Protein AF-A0A1V4KHJ2-F1 (afdb_monomer_lite)

Foldseek 3Di:
DVVQCPDPPSVPDQLVCCVVPPDPPCVPSNVVSVVVVVPDPCDDPNVVVVDDQDDDPPSDDDLVVVLVVLVVVVVVLVVLLVVLVVLLVVLVVQLVCLQPVQLVVLLVVLVVLCVVLVVVVVVVDPVCVVVSVVSNVSSVVSNVVSVVSNCVCVVPSVVSNVVSVVSNVVSVCSVVVSVVVVVVSVVVVVD

Organism: NCBI:txid372326

InterPro domains:
  IPR019497 Sorting nexin protein, WASP-binding domain [PF10456] (26-183)
  IPR027267 AH/BAR domain superfamily [G3DSA:1.20.1270.60] (76-188)
  IPR036871 PX domain superfamily [G3DSA:3.30.1520.10] (1-39)

Sequence (191 aa):
MDHMCSHPVLSQCDAFQHFLTCPSTDEKTWKQGKRKAEKDEMVGANFFLTISVPTGPGTSLDLQEVESQVDGFKAFTKKMDESALQLNHTANEFARKQVTGFKKEYQKVGHSFKCLSQAFELDQQTFSTGLNQAIAFTAEAYDAIGDLFADQPRQDLNAVMDLLALYQGHLANFPDIIHVQKGNTLTCFLK

pLDDT: mean 92.74, std 9.3, range [40.81, 98.75]

Structure (mmCIF, N/CA/C/O backbone):
data_AF-A0A1V4KHJ2-F1
#
_entry.id   AF-A0A1V4KHJ2-F1
#
loop_
_atom_site.group_PDB
_atom_site.id
_atom_site.type_symbol
_atom_site.label_atom_id
_atom_site.label_alt_id
_atom_site.label_comp_id
_atom_site.label_asym_id
_atom_site.label_entity_id
_atom_site.label_seq_id
_atom_site.pdbx_PDB_ins_code
_atom_site.Cartn_x
_atom_site.Cartn_y
_atom_site.Cartn_z
_atom_site.occupancy
_atom_site.B_iso_or_equiv
_atom_site.auth_seq_id
_atom_site.auth_comp_id
_atom_site.auth_asym_id
_atom_site.auth_atom_id
_atom_site.pdbx_PDB_model_num
ATOM 1 N N . MET A 1 1 ? 0.187 -8.318 -10.410 1.00 89.06 1 MET A N 1
ATOM 2 C CA . MET A 1 1 ? -0.093 -8.769 -11.792 1.00 89.06 1 MET A CA 1
ATOM 3 C C . MET A 1 1 ? -0.535 -7.611 -12.665 1.00 89.06 1 MET A C 1
ATOM 5 O O . MET A 1 1 ? 0.031 -7.457 -13.736 1.00 89.06 1 MET A O 1
ATOM 9 N N . ASP A 1 2 ? -1.437 -6.758 -12.178 1.00 92.38 2 ASP A N 1
ATOM 10 C CA . ASP A 1 2 ? -1.967 -5.599 -12.912 1.00 92.38 2 ASP A CA 1
ATOM 11 C C . ASP A 1 2 ? -0.885 -4.750 -13.585 1.00 92.38 2 ASP A C 1
ATOM 13 O O . ASP A 1 2 ? -0.954 -4.559 -14.792 1.00 92.38 2 ASP A O 1
ATOM 17 N N . HIS A 1 3 ? 0.175 -4.371 -12.858 1.00 93.38 3 HIS A N 1
ATOM 18 C CA . HIS A 1 3 ? 1.302 -3.613 -13.421 1.00 93.38 3 HIS A CA 1
ATOM 19 C C . HIS A 1 3 ? 1.951 -4.292 -14.645 1.00 93.38 3 HIS A C 1
ATOM 21 O O . HIS A 1 3 ? 2.285 -3.627 -15.621 1.00 93.38 3 HIS A O 1
ATOM 27 N N . MET A 1 4 ? 2.132 -5.617 -14.615 1.00 94.00 4 MET A N 1
ATOM 28 C CA . MET A 1 4 ? 2.721 -6.363 -15.737 1.00 94.00 4 MET A CA 1
ATOM 29 C C . MET A 1 4 ? 1.778 -6.376 -16.942 1.00 94.00 4 MET A C 1
ATOM 31 O O . MET A 1 4 ? 2.213 -6.144 -18.066 1.00 94.00 4 MET A O 1
ATOM 35 N N . CYS A 1 5 ? 0.485 -6.607 -16.701 1.00 95.00 5 CYS A N 1
ATOM 36 C CA . CYS A 1 5 ? -0.535 -6.669 -17.747 1.00 95.00 5 CYS A CA 1
ATOM 37 C C . CYS A 1 5 ? -0.837 -5.297 -18.369 1.00 95.00 5 CYS A C 1
ATOM 39 O O . CYS A 1 5 ? -1.161 -5.230 -19.549 1.00 95.00 5 CYS A O 1
ATOM 41 N N . SER A 1 6 ? -0.726 -4.207 -17.604 1.00 95.88 6 SER A N 1
ATOM 42 C CA . SER A 1 6 ? -0.960 -2.844 -18.094 1.00 95.88 6 SER A CA 1
ATOM 43 C C . SER A 1 6 ? 0.249 -2.232 -18.803 1.00 95.88 6 SER A C 1
ATOM 45 O O . SER A 1 6 ? 0.118 -1.203 -19.462 1.00 95.88 6 SER A O 1
ATOM 47 N N . HIS A 1 7 ? 1.441 -2.814 -18.652 1.00 95.94 7 HIS A N 1
ATOM 48 C CA . HIS A 1 7 ? 2.656 -2.260 -19.235 1.00 95.94 7 HIS A CA 1
ATOM 49 C C . HIS A 1 7 ? 2.753 -2.613 -20.732 1.00 95.94 7 HIS A C 1
ATOM 51 O O . HIS A 1 7 ? 2.765 -3.798 -21.071 1.00 95.94 7 HIS A O 1
ATOM 57 N N . PRO A 1 8 ? 2.921 -1.638 -21.647 1.00 95.44 8 PRO A N 1
ATOM 58 C CA . PRO A 1 8 ? 2.840 -1.876 -23.094 1.00 95.44 8 PRO A CA 1
ATOM 59 C C . PRO A 1 8 ? 3.930 -2.811 -23.634 1.00 95.44 8 PRO A C 1
ATOM 61 O O . PRO A 1 8 ? 3.686 -3.542 -24.583 1.00 95.44 8 PRO A O 1
ATOM 64 N N . VAL A 1 9 ? 5.119 -2.817 -23.019 1.00 94.69 9 VAL A N 1
ATOM 65 C CA . VAL A 1 9 ? 6.215 -3.739 -23.379 1.00 94.69 9 VAL A CA 1
ATOM 66 C C . VAL A 1 9 ? 6.131 -5.076 -22.626 1.00 94.69 9 VAL A C 1
ATOM 68 O O . VAL A 1 9 ? 6.047 -6.122 -23.258 1.00 94.69 9 VAL A O 1
ATOM 71 N N . LEU A 1 10 ? 6.117 -5.072 -21.284 1.00 94.81 10 LEU A N 1
ATOM 72 C CA . LEU A 1 10 ? 6.137 -6.307 -20.482 1.00 94.81 10 LEU A CA 1
ATOM 73 C C . LEU A 1 10 ? 4.934 -7.224 -20.742 1.00 94.81 10 LEU A C 1
ATOM 75 O O . LEU A 1 10 ? 5.106 -8.441 -20.775 1.00 94.81 10 LEU A O 1
ATOM 79 N N . SER A 1 11 ? 3.741 -6.664 -20.972 1.00 95.88 11 SER A N 1
ATOM 80 C CA . SER A 1 11 ? 2.549 -7.460 -21.289 1.00 95.88 11 SER A CA 1
ATOM 81 C C . SER A 1 11 ? 2.688 -8.238 -22.598 1.00 95.88 11 SER A C 1
ATOM 83 O O . SER A 1 11 ? 2.072 -9.286 -22.738 1.00 95.88 11 SER A O 1
ATOM 85 N N . GLN A 1 12 ? 3.520 -7.774 -23.530 1.00 93.56 12 GLN A N 1
ATOM 86 C CA . GLN A 1 12 ? 3.741 -8.404 -24.834 1.00 93.56 12 GLN A CA 1
ATOM 87 C C . GLN A 1 12 ? 4.908 -9.401 -24.824 1.00 93.56 12 GLN A C 1
ATOM 89 O O . GLN A 1 12 ? 5.234 -9.980 -25.854 1.00 93.56 12 GLN A O 1
ATOM 94 N N . CYS A 1 13 ? 5.560 -9.611 -23.677 1.00 93.44 13 CYS A N 1
ATOM 95 C CA . CYS A 1 13 ? 6.679 -10.539 -23.575 1.00 93.44 13 CYS A CA 1
ATOM 96 C C . CYS A 1 13 ? 6.215 -11.991 -23.782 1.00 93.44 13 CYS A C 1
ATOM 98 O O . CYS A 1 13 ? 5.372 -12.485 -23.033 1.00 93.44 13 CYS A O 1
ATOM 100 N N . ASP A 1 14 ? 6.831 -12.706 -24.730 1.00 93.81 14 ASP A N 1
ATOM 101 C CA . ASP A 1 14 ? 6.577 -14.130 -25.010 1.00 93.81 14 ASP A CA 1
ATOM 102 C C . ASP A 1 14 ? 6.638 -15.003 -23.748 1.00 93.81 14 ASP A C 1
ATOM 104 O O . ASP A 1 14 ? 5.797 -15.878 -23.545 1.00 93.81 14 ASP A O 1
ATOM 108 N N . ALA A 1 15 ? 7.625 -14.764 -22.876 1.00 94.94 15 ALA A N 1
ATOM 109 C CA . ALA A 1 15 ? 7.777 -15.517 -21.634 1.00 94.94 15 ALA A CA 1
ATOM 110 C C . ALA A 1 15 ? 6.601 -15.275 -20.675 1.00 94.94 15 ALA A C 1
ATOM 112 O O . ALA A 1 15 ? 6.127 -16.207 -20.025 1.00 94.94 15 ALA A O 1
ATOM 113 N N . PHE A 1 16 ? 6.103 -14.037 -20.618 1.00 95.75 16 PHE A N 1
ATOM 114 C CA . PHE A 1 16 ? 4.948 -13.671 -19.803 1.00 95.75 16 PHE A CA 1
ATOM 115 C C . PHE A 1 16 ? 3.646 -14.241 -20.379 1.00 95.75 16 PHE A C 1
ATOM 117 O O . PHE A 1 16 ? 2.842 -14.808 -19.644 1.00 95.75 16 PHE A O 1
ATOM 124 N N . GLN A 1 17 ? 3.469 -14.188 -21.699 1.00 95.19 17 GLN A N 1
ATOM 125 C CA . GLN A 1 17 ? 2.329 -14.806 -22.376 1.00 95.19 17 GLN A CA 1
ATOM 126 C C . GLN A 1 17 ? 2.312 -16.326 -22.181 1.00 95.19 17 GLN A C 1
ATOM 128 O O . GLN A 1 17 ? 1.278 -16.889 -21.822 1.00 95.19 17 GLN A O 1
ATOM 133 N N . HIS A 1 18 ? 3.460 -16.996 -22.325 1.00 95.75 18 HIS A N 1
ATOM 134 C CA . HIS A 1 18 ? 3.594 -18.429 -22.041 1.00 95.75 18 HIS A CA 1
ATOM 135 C C . HIS A 1 18 ? 3.282 -18.750 -20.576 1.00 95.75 18 HIS A C 1
ATOM 137 O O . HIS A 1 18 ? 2.578 -19.719 -20.301 1.00 95.75 18 HIS A O 1
ATOM 143 N N . PHE A 1 19 ? 3.740 -17.917 -19.635 1.00 95.75 19 PHE A N 1
ATOM 144 C CA . PHE A 1 19 ? 3.413 -18.055 -18.212 1.00 95.75 19 PHE A CA 1
ATOM 145 C C . PHE A 1 19 ? 1.905 -18.033 -17.935 1.00 95.75 19 PHE A C 1
ATOM 147 O O . PHE A 1 19 ? 1.434 -18.809 -17.108 1.00 95.75 19 PHE A O 1
ATOM 154 N N . LEU A 1 20 ? 1.146 -17.185 -18.633 1.00 94.31 20 LEU A N 1
ATOM 155 C CA . LEU A 1 20 ? -0.296 -17.043 -18.416 1.00 94.31 20 LEU A CA 1
ATOM 156 C C . LEU A 1 20 ? -1.150 -18.056 -19.174 1.00 94.31 20 LEU A C 1
ATOM 158 O O . LEU A 1 20 ? -2.225 -18.419 -18.703 1.00 94.31 20 LEU A O 1
ATOM 162 N N . THR A 1 21 ? -0.706 -18.473 -20.358 1.00 94.38 21 THR A N 1
ATOM 163 C CA . THR A 1 21 ? -1.544 -19.232 -21.299 1.00 94.38 21 THR A CA 1
ATOM 164 C C . THR A 1 21 ? -1.203 -20.717 -21.370 1.00 94.38 21 THR A C 1
ATOM 166 O O . THR A 1 21 ? -2.023 -21.499 -21.852 1.00 94.38 21 THR A O 1
ATOM 169 N N . CYS A 1 22 ? -0.031 -21.140 -20.879 1.00 93.94 22 CYS A N 1
ATOM 170 C CA . CYS A 1 22 ? 0.339 -22.551 -20.860 1.00 93.94 22 CYS A CA 1
ATOM 171 C C . CYS A 1 22 ? -0.586 -23.338 -19.908 1.00 93.94 22 CYS A C 1
ATOM 173 O O . CYS A 1 22 ? -0.654 -23.010 -18.720 1.00 93.94 22 CYS A O 1
ATOM 175 N N . PRO A 1 23 ? -1.268 -24.403 -20.374 1.00 91.50 23 PRO A N 1
ATOM 176 C CA . PRO A 1 23 ? -2.112 -25.224 -19.513 1.00 91.50 23 PRO A CA 1
ATOM 177 C C . PRO A 1 23 ? -1.310 -25.848 -18.367 1.00 91.50 23 PRO A C 1
ATOM 179 O O . PRO A 1 23 ? -0.244 -26.425 -18.588 1.00 91.50 23 PRO A O 1
ATOM 182 N N . SER A 1 24 ? -1.851 -25.807 -17.147 1.00 87.81 24 SER A N 1
ATOM 183 C CA . SER A 1 24 ? -1.206 -26.384 -15.955 1.00 87.81 24 SER A CA 1
ATOM 184 C C . SER A 1 24 ? -1.043 -27.907 -16.018 1.00 87.81 24 SER A C 1
ATOM 186 O O . SER A 1 24 ? -0.241 -28.477 -15.282 1.00 87.81 24 SER A O 1
ATOM 188 N N . THR A 1 25 ? -1.789 -28.569 -16.902 1.00 92.62 25 THR A N 1
ATOM 189 C CA . THR A 1 25 ? -1.749 -30.018 -17.124 1.00 92.62 25 THR A CA 1
ATOM 190 C C . THR A 1 25 ? -0.687 -30.454 -18.136 1.00 92.62 25 THR A C 1
ATOM 192 O O . THR A 1 25 ? -0.410 -31.648 -18.231 1.00 92.62 25 THR A O 1
ATOM 195 N N . ASP A 1 26 ? -0.069 -29.524 -18.875 1.00 92.56 26 ASP A N 1
ATOM 196 C CA . ASP A 1 26 ? 0.925 -29.832 -19.909 1.00 92.56 26 ASP A CA 1
ATOM 197 C C . ASP A 1 26 ? 2.345 -29.432 -19.475 1.00 92.56 26 ASP A C 1
ATOM 199 O O . ASP A 1 26 ? 2.926 -28.424 -19.891 1.00 92.56 26 ASP A O 1
ATOM 203 N N . GLU A 1 27 ? 2.937 -30.280 -18.632 1.00 94.56 27 GLU A N 1
ATOM 204 C CA . GLU A 1 27 ? 4.294 -30.087 -18.110 1.00 94.56 27 GLU A CA 1
ATOM 205 C C . GLU A 1 27 ? 5.362 -30.081 -19.222 1.00 94.56 27 GLU A C 1
ATOM 207 O O . GLU A 1 27 ? 6.418 -29.449 -19.092 1.00 94.56 27 GLU A O 1
ATOM 212 N N . LYS A 1 28 ? 5.108 -30.779 -20.336 1.00 96.50 28 LYS A N 1
ATOM 213 C CA . LYS A 1 28 ? 6.051 -30.863 -21.454 1.00 96.50 28 LYS A CA 1
ATOM 214 C C . LYS A 1 28 ? 6.139 -29.519 -22.169 1.00 96.50 28 LYS A C 1
ATOM 216 O O . LYS A 1 28 ? 7.250 -29.015 -22.355 1.00 96.50 28 LYS A O 1
ATOM 221 N N . THR A 1 29 ? 4.995 -28.936 -22.523 1.00 94.31 29 THR A N 1
ATOM 222 C CA . THR A 1 29 ? 4.918 -27.613 -23.156 1.00 94.31 29 THR A CA 1
ATOM 223 C C . THR A 1 29 ? 5.449 -26.529 -22.218 1.00 94.31 29 THR A C 1
ATOM 225 O O . THR A 1 29 ? 6.248 -25.691 -22.644 1.00 94.31 29 THR A O 1
ATOM 228 N N . TRP A 1 30 ? 5.145 -26.614 -20.916 1.00 96.06 30 TRP A N 1
ATOM 229 C CA . TRP A 1 30 ? 5.713 -25.720 -19.904 1.00 96.06 30 TRP A CA 1
ATOM 230 C C . TRP A 1 30 ? 7.250 -25.720 -19.914 1.00 96.06 30 TRP A C 1
ATOM 232 O O . TRP A 1 30 ? 7.875 -24.668 -20.069 1.00 96.06 30 TRP A O 1
ATOM 242 N N . LYS A 1 31 ? 7.875 -26.904 -19.811 1.00 96.50 31 LYS A N 1
ATOM 243 C CA . LYS A 1 31 ? 9.342 -27.055 -19.813 1.00 96.50 31 LYS A CA 1
ATOM 244 C C . LYS A 1 31 ? 9.980 -26.560 -21.109 1.00 96.50 31 LYS A C 1
ATOM 246 O O . LYS A 1 31 ? 11.083 -26.016 -21.068 1.00 96.50 31 LYS A O 1
ATOM 251 N N . GLN A 1 32 ? 9.324 -26.764 -22.251 1.00 95.62 32 GLN A N 1
ATOM 252 C CA . GLN A 1 32 ? 9.818 -26.282 -23.540 1.00 95.62 32 GLN A CA 1
ATOM 253 C C . GLN A 1 32 ? 9.789 -24.754 -23.624 1.00 95.62 32 GLN A C 1
ATOM 255 O O . GLN A 1 32 ? 10.816 -24.163 -23.951 1.00 95.62 32 GLN A O 1
ATOM 260 N N . GLY A 1 33 ? 8.669 -24.116 -23.270 1.00 95.88 33 GLY A N 1
ATOM 261 C CA . GLY A 1 33 ? 8.569 -22.654 -23.266 1.00 95.88 33 GLY A CA 1
ATOM 262 C C . GLY A 1 33 ? 9.520 -22.003 -22.261 1.00 95.88 33 GLY A C 1
ATOM 263 O O . GLY A 1 33 ? 10.208 -21.047 -22.609 1.00 95.88 33 GLY A O 1
ATOM 264 N N . LYS A 1 34 ? 9.682 -22.595 -21.068 1.00 96.62 34 LYS A N 1
ATOM 265 C CA . LYS A 1 34 ? 10.692 -22.163 -20.089 1.00 96.62 34 LYS A CA 1
ATOM 266 C C . LYS A 1 34 ? 12.107 -22.179 -20.683 1.00 96.62 34 LYS A C 1
ATOM 268 O O . LYS A 1 34 ? 12.798 -21.169 -20.639 1.00 96.62 34 LYS A O 1
ATOM 273 N N . ARG A 1 35 ? 12.518 -23.294 -21.303 1.00 96.94 35 ARG A N 1
ATOM 274 C CA . ARG A 1 35 ? 13.837 -23.410 -21.956 1.00 96.94 35 ARG A CA 1
ATOM 275 C C . ARG A 1 35 ? 14.005 -22.457 -23.140 1.00 96.94 35 ARG A C 1
ATOM 277 O O . ARG A 1 35 ? 15.131 -22.078 -23.434 1.00 96.94 35 ARG A O 1
ATOM 284 N N . LYS A 1 36 ? 12.922 -22.123 -23.853 1.00 95.69 36 LYS A N 1
ATOM 285 C CA . LYS A 1 36 ? 12.943 -21.127 -24.935 1.00 95.69 36 LYS A CA 1
ATOM 286 C C . LYS A 1 36 ? 13.247 -19.740 -24.364 1.00 95.69 36 LYS A C 1
ATOM 288 O O . LYS A 1 36 ? 14.156 -19.094 -24.861 1.00 95.69 36 LYS A O 1
ATOM 293 N N . ALA A 1 37 ? 12.546 -19.333 -23.304 1.00 95.44 37 ALA A N 1
ATOM 294 C CA . ALA A 1 37 ? 12.772 -18.049 -22.638 1.00 95.44 37 ALA A CA 1
ATOM 295 C C . ALA A 1 37 ? 14.185 -17.937 -22.032 1.00 95.44 37 ALA A C 1
ATOM 297 O O . ALA A 1 37 ? 14.820 -16.898 -22.141 1.00 95.44 37 ALA A O 1
ATOM 298 N N . GLU A 1 38 ? 14.715 -19.019 -21.452 1.00 94.50 38 GLU A N 1
ATOM 299 C CA . GLU A 1 38 ? 16.084 -19.061 -20.902 1.00 94.50 38 GLU A CA 1
ATOM 300 C C . GLU A 1 38 ? 17.190 -18.945 -21.967 1.00 94.50 38 GLU A C 1
ATOM 302 O O . GLU A 1 38 ? 18.329 -18.633 -21.629 1.00 94.50 38 GLU A O 1
ATOM 307 N N . LYS A 1 39 ? 16.880 -19.231 -23.236 1.00 95.50 39 LYS A N 1
ATOM 308 C CA . LYS A 1 39 ? 17.823 -19.177 -24.365 1.00 95.50 39 LYS A CA 1
ATOM 309 C C . LYS A 1 39 ? 17.682 -17.910 -25.211 1.00 95.50 39 LYS A C 1
ATOM 311 O O . LYS A 1 39 ? 18.297 -17.844 -26.270 1.00 95.50 39 LYS A O 1
ATOM 316 N N . ASP A 1 40 ? 16.851 -16.957 -24.797 1.00 93.69 40 ASP A N 1
ATOM 317 C CA . ASP A 1 40 ? 16.658 -15.717 -25.544 1.00 93.69 40 ASP A CA 1
ATOM 318 C C . ASP A 1 40 ? 17.958 -14.897 -25.582 1.00 93.69 40 ASP A C 1
ATOM 320 O O . ASP A 1 40 ? 18.574 -14.619 -24.553 1.00 93.69 40 ASP A O 1
ATOM 324 N N . GLU A 1 41 ? 18.383 -14.527 -26.788 1.00 92.81 41 GLU A N 1
ATOM 325 C CA . GLU A 1 41 ? 19.594 -13.741 -27.033 1.00 92.81 41 GLU A CA 1
ATOM 326 C C . GLU A 1 41 ? 19.317 -12.227 -27.006 1.00 92.81 41 GLU A C 1
ATOM 328 O O . GLU A 1 41 ? 20.242 -11.426 -26.829 1.00 92.81 41 GLU A O 1
ATOM 333 N N . MET A 1 42 ? 18.047 -11.818 -27.132 1.00 90.00 42 MET A N 1
ATOM 334 C CA . MET A 1 42 ? 17.609 -10.416 -27.173 1.00 90.00 42 MET A CA 1
ATOM 335 C C . MET A 1 42 ? 17.411 -9.833 -25.767 1.00 90.00 42 MET A C 1
ATOM 337 O O . MET A 1 42 ? 16.455 -9.109 -25.493 1.00 90.00 42 MET A O 1
ATOM 341 N N . VAL A 1 43 ? 18.342 -10.137 -24.863 1.00 88.38 43 VAL A N 1
ATOM 342 C CA . VAL A 1 43 ? 18.330 -9.720 -23.456 1.00 88.38 43 VAL A CA 1
ATOM 343 C C . VAL A 1 43 ? 19.367 -8.628 -23.178 1.00 88.38 43 VAL A C 1
ATOM 345 O O . VAL A 1 43 ? 20.333 -8.442 -23.922 1.00 88.38 43 VAL A O 1
ATOM 348 N N . GLY A 1 44 ? 19.183 -7.882 -22.086 1.00 86.19 44 GLY A N 1
ATOM 349 C CA . GLY A 1 44 ? 20.101 -6.808 -21.698 1.00 86.19 44 GLY A CA 1
ATOM 350 C C . GLY A 1 44 ? 20.214 -5.730 -22.780 1.00 86.19 44 GLY A C 1
ATOM 351 O O . GLY A 1 44 ? 19.205 -5.232 -23.270 1.00 86.19 44 GLY A O 1
ATOM 352 N N . ALA A 1 45 ? 21.439 -5.375 -23.177 1.00 85.50 45 ALA A N 1
ATOM 353 C CA . ALA A 1 45 ? 21.667 -4.346 -24.194 1.00 85.50 45 ALA A CA 1
ATOM 354 C C . ALA A 1 45 ? 21.142 -4.734 -25.592 1.00 85.50 45 ALA A C 1
ATOM 356 O O . ALA A 1 45 ? 20.728 -3.858 -26.350 1.00 85.50 45 ALA A O 1
ATOM 357 N N . ASN A 1 46 ? 21.093 -6.030 -25.930 1.00 88.00 46 ASN A N 1
ATOM 358 C CA . ASN A 1 46 ? 20.574 -6.484 -27.226 1.00 88.00 46 ASN A CA 1
ATOM 359 C C . ASN A 1 46 ? 19.082 -6.186 -27.381 1.00 88.00 46 ASN A C 1
ATOM 361 O O . ASN A 1 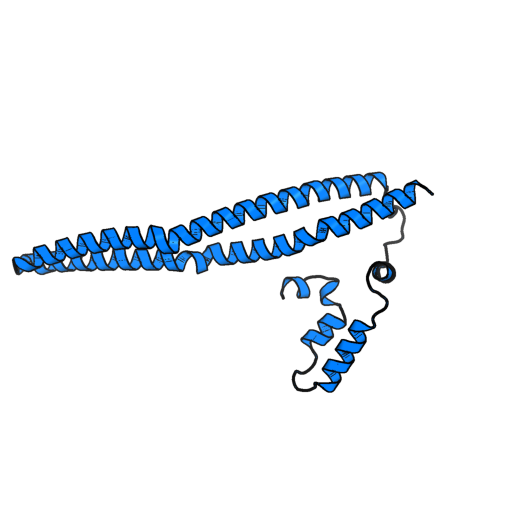46 ? 18.606 -6.020 -28.503 1.00 88.00 46 ASN A O 1
ATOM 365 N N . PHE A 1 47 ? 18.351 -6.054 -26.271 1.00 89.44 47 PHE A N 1
ATOM 366 C CA . PHE A 1 47 ? 16.939 -5.697 -26.299 1.00 89.44 47 PHE A CA 1
ATOM 367 C C . PHE A 1 47 ? 16.691 -4.368 -27.030 1.00 89.44 47 PHE A C 1
ATOM 369 O O . PHE A 1 47 ? 15.698 -4.245 -27.743 1.00 89.44 47 PHE A O 1
ATOM 376 N N . PHE A 1 48 ? 17.612 -3.398 -26.947 1.00 88.81 48 PHE A N 1
ATOM 377 C CA . PHE A 1 48 ? 17.476 -2.117 -27.653 1.00 88.81 48 PHE A CA 1
ATOM 378 C C . PHE A 1 48 ? 17.415 -2.269 -29.181 1.00 88.81 48 PHE A C 1
ATOM 380 O O . PHE A 1 48 ? 16.826 -1.420 -29.841 1.00 88.81 48 PHE A O 1
ATOM 387 N N . LEU A 1 49 ? 17.936 -3.364 -29.750 1.00 89.50 49 LEU A N 1
ATOM 388 C CA . LEU A 1 49 ? 17.831 -3.660 -31.186 1.00 89.50 49 LEU A CA 1
ATOM 389 C C . LEU A 1 49 ? 16.404 -4.036 -31.617 1.00 89.50 49 LEU A C 1
ATOM 391 O O . LEU A 1 49 ? 16.092 -3.997 -32.804 1.00 89.50 49 LEU A O 1
ATOM 395 N N . THR A 1 50 ? 15.535 -4.399 -30.669 1.00 90.12 50 THR A N 1
ATOM 396 C CA . THR A 1 50 ? 14.111 -4.678 -30.928 1.00 90.12 50 THR A CA 1
ATOM 397 C C . THR A 1 50 ? 13.262 -3.405 -30.962 1.00 90.12 50 THR A C 1
ATOM 399 O O . THR A 1 50 ? 12.103 -3.438 -31.377 1.00 90.12 50 THR A O 1
ATOM 402 N N . ILE A 1 51 ? 13.830 -2.271 -30.541 1.00 89.31 51 ILE A N 1
ATOM 403 C CA . ILE A 1 51 ? 13.134 -0.994 -30.437 1.00 89.31 51 ILE A CA 1
ATOM 404 C C . ILE A 1 51 ? 13.388 -0.185 -31.706 1.00 89.31 51 ILE A C 1
ATOM 406 O O . ILE A 1 51 ? 14.525 0.106 -32.068 1.00 89.31 51 ILE A O 1
ATOM 410 N N . SER A 1 52 ? 12.311 0.229 -32.369 1.00 88.69 52 SER A N 1
ATOM 411 C CA . SER A 1 52 ? 12.385 1.184 -33.476 1.00 88.69 52 SER A CA 1
ATOM 412 C C . SER A 1 52 ? 12.207 2.605 -32.949 1.00 88.69 52 SER A C 1
ATOM 414 O O . SER A 1 52 ? 11.193 2.915 -32.323 1.00 88.69 52 SER A O 1
ATOM 416 N N . VAL A 1 53 ? 13.186 3.473 -33.202 1.00 85.94 53 VAL A N 1
ATOM 417 C CA . VAL A 1 53 ? 13.129 4.893 -32.824 1.00 85.94 53 VAL A CA 1
ATOM 418 C C . VAL A 1 53 ? 12.478 5.696 -33.962 1.00 85.94 53 VAL A C 1
ATOM 420 O O . VAL A 1 53 ? 12.772 5.422 -35.127 1.00 85.94 53 VAL A O 1
ATOM 423 N N . PRO A 1 54 ? 11.608 6.685 -33.678 1.00 84.38 54 PRO A N 1
ATOM 424 C CA . PRO A 1 54 ? 11.017 7.530 -34.714 1.00 84.38 54 PRO A CA 1
ATOM 425 C C . PRO A 1 54 ? 12.070 8.244 -35.577 1.00 84.38 54 PRO A C 1
ATOM 427 O O . PRO A 1 54 ? 12.952 8.938 -35.068 1.00 84.38 54 PRO A O 1
ATOM 430 N N . THR A 1 55 ? 11.946 8.121 -36.899 1.00 77.25 55 THR A N 1
ATOM 431 C CA . THR A 1 55 ? 12.822 8.782 -37.878 1.00 77.25 55 THR A CA 1
ATOM 432 C C . THR A 1 55 ? 12.078 9.924 -38.571 1.00 77.25 55 THR A C 1
ATOM 434 O O . THR A 1 55 ? 11.092 9.676 -39.265 1.00 77.25 55 THR A O 1
ATOM 437 N N . GLY A 1 56 ? 12.531 11.170 -38.412 1.00 77.12 56 GLY A N 1
ATOM 438 C CA . GLY A 1 56 ? 11.947 12.330 -39.091 1.00 77.12 56 GLY A CA 1
ATOM 439 C C . GLY A 1 56 ? 12.622 13.660 -38.726 1.00 77.12 56 GLY A C 1
ATOM 440 O O . GLY A 1 56 ? 13.485 13.702 -37.850 1.00 77.12 56 GLY A O 1
ATOM 441 N N . PRO A 1 57 ? 12.259 14.773 -39.387 1.00 69.56 57 PRO A N 1
ATOM 442 C CA . PRO A 1 57 ? 12.759 16.096 -39.020 1.00 69.56 57 PRO A CA 1
ATOM 443 C C . PRO A 1 57 ? 12.374 16.428 -37.571 1.00 69.56 57 PRO A C 1
ATOM 445 O O . PRO A 1 57 ? 11.205 16.322 -37.208 1.00 69.56 57 PRO A O 1
ATOM 448 N N . GLY A 1 58 ? 13.347 16.824 -36.746 1.00 72.56 58 GLY A N 1
ATOM 449 C CA . GLY A 1 58 ? 13.116 17.160 -35.335 1.00 72.56 58 GLY A CA 1
ATOM 450 C C . GLY A 1 58 ? 13.056 15.965 -34.375 1.00 72.56 58 GLY A C 1
ATOM 451 O O . GLY A 1 58 ? 12.723 16.161 -33.213 1.00 72.56 58 GLY A O 1
ATOM 452 N N . THR A 1 59 ? 13.384 14.743 -34.822 1.00 76.50 59 THR A N 1
ATOM 453 C CA . THR A 1 59 ? 13.453 13.564 -33.934 1.00 76.50 59 THR A CA 1
ATOM 454 C C . THR A 1 59 ? 14.839 13.324 -33.327 1.00 76.50 59 THR A C 1
ATOM 456 O O . THR A 1 59 ? 14.986 12.460 -32.465 1.00 76.50 59 THR A O 1
ATOM 459 N N . SER A 1 60 ? 15.860 14.086 -33.740 1.00 79.56 60 SER A N 1
ATOM 460 C CA . SER A 1 60 ? 17.174 14.082 -33.092 1.00 79.56 60 SER A CA 1
ATOM 461 C C . SER A 1 60 ? 17.094 14.799 -31.746 1.00 79.56 60 SER A C 1
ATOM 463 O O . SER A 1 60 ? 16.758 15.983 -31.703 1.00 79.56 60 SER A O 1
ATOM 465 N N . LEU A 1 61 ? 17.429 14.095 -30.670 1.00 84.56 61 LEU A N 1
ATOM 466 C CA . LEU A 1 61 ? 17.486 14.668 -29.329 1.00 84.56 61 LEU A CA 1
ATOM 467 C C . LEU A 1 61 ? 18.848 15.323 -29.083 1.00 84.56 61 LEU A C 1
ATOM 469 O O . LEU A 1 61 ? 19.880 14.769 -29.467 1.00 84.56 61 LEU A O 1
ATOM 473 N N . ASP A 1 62 ? 18.848 16.474 -28.413 1.00 89.19 62 ASP A N 1
ATOM 474 C CA . ASP A 1 62 ? 20.068 17.069 -27.873 1.00 89.19 62 ASP A CA 1
ATOM 475 C C . ASP A 1 62 ? 20.537 16.253 -26.660 1.00 89.19 62 ASP A C 1
ATOM 477 O O . ASP A 1 62 ? 19.809 16.080 -25.679 1.00 89.19 62 ASP A O 1
ATOM 481 N N . LEU A 1 63 ? 21.768 15.745 -26.720 1.00 88.19 63 LEU A N 1
ATOM 482 C CA . LEU A 1 63 ? 22.353 14.936 -25.653 1.00 88.19 63 LEU A CA 1
ATOM 483 C C . LEU A 1 63 ? 22.470 15.707 -24.334 1.00 88.19 63 LEU A C 1
ATOM 485 O O . LEU A 1 63 ? 22.324 15.101 -23.273 1.00 88.19 63 LEU A O 1
ATOM 489 N N . GLN A 1 64 ? 22.692 17.024 -24.385 1.00 89.69 64 GLN A N 1
ATOM 490 C CA . GLN A 1 64 ? 22.758 17.851 -23.182 1.00 89.69 64 GLN A CA 1
ATOM 491 C C . GLN A 1 64 ? 21.379 17.979 -22.519 1.00 89.69 64 GLN A C 1
ATOM 493 O O . GLN A 1 64 ? 21.263 17.916 -21.292 1.00 89.69 64 GLN A O 1
ATOM 498 N N . GLU A 1 65 ? 20.321 18.117 -23.319 1.00 91.69 65 GLU A N 1
ATOM 499 C CA . GLU A 1 65 ? 18.947 18.135 -22.818 1.00 91.69 65 GLU A CA 1
ATOM 500 C C . GLU A 1 65 ? 18.568 16.782 -22.201 1.00 91.69 65 GLU A C 1
ATOM 502 O O . GLU A 1 65 ? 18.037 16.736 -21.090 1.00 91.69 65 GLU A O 1
ATOM 507 N N . VAL A 1 66 ? 18.907 15.677 -22.874 1.00 91.62 66 VAL A N 1
ATOM 508 C CA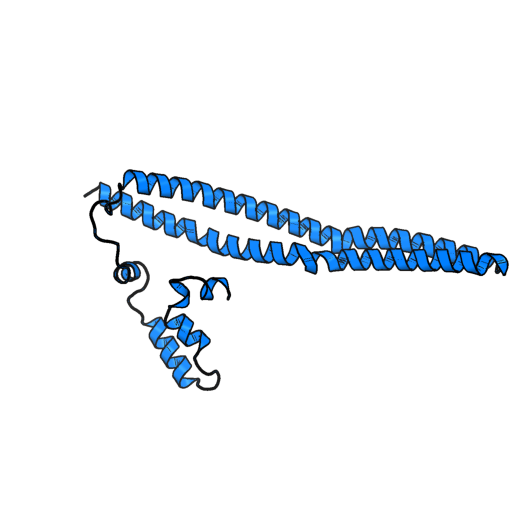 . VAL A 1 66 ? 18.682 14.319 -22.357 1.00 91.62 66 VAL A CA 1
ATOM 509 C C . VAL A 1 66 ? 19.411 14.109 -21.030 1.00 91.62 66 VAL A C 1
ATOM 511 O O . VAL A 1 66 ? 18.821 13.583 -20.087 1.00 91.62 66 VAL A O 1
ATOM 514 N N . GLU A 1 67 ? 20.670 14.539 -20.910 1.00 92.19 67 GLU A N 1
ATOM 515 C CA . GLU A 1 67 ? 21.415 14.430 -19.653 1.00 92.19 67 GLU A CA 1
ATOM 516 C C . GLU A 1 67 ? 20.756 15.231 -18.521 1.00 92.19 67 GLU A C 1
ATOM 518 O O . GLU A 1 67 ? 20.566 14.699 -17.424 1.00 92.19 67 GLU A O 1
ATOM 523 N N . SER A 1 68 ? 20.328 16.465 -18.803 1.00 94.88 68 SER A N 1
ATOM 524 C CA . SER A 1 68 ? 19.594 17.304 -17.849 1.00 94.88 68 SER A CA 1
ATOM 525 C C . SER A 1 68 ? 18.300 16.634 -17.365 1.00 94.88 68 SER A C 1
ATOM 527 O O . SER A 1 68 ? 18.019 16.599 -16.162 1.00 94.88 68 SER A O 1
ATOM 529 N N . GLN A 1 69 ? 17.534 16.021 -18.275 1.00 95.81 69 GLN A N 1
ATOM 530 C CA . GLN A 1 69 ? 16.324 15.269 -17.928 1.00 95.81 69 GLN A CA 1
ATOM 531 C C . GLN A 1 69 ? 16.635 14.042 -17.057 1.00 95.81 69 GLN A C 1
ATOM 533 O O . GLN A 1 69 ? 15.938 13.796 -16.069 1.00 95.81 69 GLN A O 1
ATOM 538 N N . VAL A 1 70 ? 17.699 13.295 -17.375 1.00 96.00 70 VAL A N 1
ATOM 539 C CA . VAL A 1 70 ? 18.147 12.139 -16.580 1.00 96.00 70 VAL A CA 1
ATOM 540 C C . VAL A 1 70 ? 18.557 12.567 -15.168 1.00 96.00 70 VAL A C 1
ATOM 542 O O . VAL A 1 70 ? 18.211 11.885 -14.202 1.00 96.00 70 VAL A O 1
ATOM 545 N N . ASP A 1 71 ? 19.248 13.698 -15.013 1.00 96.25 71 ASP A N 1
ATOM 546 C CA . ASP A 1 71 ? 19.614 14.225 -13.694 1.00 96.25 71 ASP A CA 1
ATOM 547 C C . ASP A 1 71 ? 18.404 14.696 -12.884 1.00 96.25 71 ASP A C 1
ATOM 549 O O . ASP A 1 71 ? 18.300 14.383 -11.692 1.00 96.25 71 ASP A O 1
ATOM 553 N N . GLY A 1 72 ? 17.445 15.363 -13.531 1.00 97.75 72 GLY A N 1
ATOM 554 C CA . GLY A 1 72 ? 16.164 15.703 -12.914 1.00 97.75 72 GLY A CA 1
ATOM 555 C C . GLY A 1 72 ? 15.419 14.459 -12.423 1.00 97.75 72 GLY A C 1
ATOM 556 O O . GLY A 1 72 ? 14.980 14.401 -11.272 1.00 97.75 72 GLY A O 1
ATOM 557 N N . PHE A 1 73 ? 15.345 13.419 -13.256 1.00 97.81 73 PHE A N 1
ATOM 558 C CA . PHE A 1 73 ? 14.699 12.154 -12.907 1.00 97.81 73 PHE A CA 1
ATOM 559 C C . PHE A 1 73 ? 15.432 11.398 -11.788 1.00 97.81 73 PHE A C 1
ATOM 561 O O . PHE A 1 73 ? 14.799 10.831 -10.894 1.00 97.81 73 PHE A O 1
ATOM 568 N N . LYS A 1 74 ? 16.769 11.433 -11.768 1.00 97.56 74 LYS A N 1
ATOM 569 C CA . LYS A 1 74 ? 17.583 10.870 -10.680 1.00 97.56 74 LYS A CA 1
ATOM 570 C C . LYS A 1 74 ? 17.282 11.542 -9.341 1.00 97.56 74 LYS A C 1
ATOM 572 O O . LYS A 1 74 ? 17.115 10.859 -8.331 1.00 97.56 74 LYS A O 1
ATOM 577 N N . ALA A 1 75 ? 17.212 12.872 -9.318 1.00 98.19 75 ALA A N 1
ATOM 578 C CA . ALA A 1 75 ? 16.869 13.613 -8.107 1.00 98.19 75 ALA A CA 1
ATOM 579 C C . ALA A 1 75 ? 15.434 13.305 -7.649 1.00 98.19 75 ALA A C 1
ATOM 581 O O . ALA A 1 75 ? 15.200 13.065 -6.462 1.00 98.19 75 ALA A O 1
ATOM 582 N N . PHE A 1 76 ? 14.494 13.253 -8.596 1.00 98.38 76 PHE A N 1
ATOM 583 C CA . PHE A 1 76 ? 13.098 12.909 -8.343 1.00 98.38 76 PHE A CA 1
ATOM 584 C C . PHE A 1 76 ? 12.940 11.510 -7.733 1.00 98.38 76 PHE A C 1
ATOM 586 O O . PHE A 1 76 ? 12.349 11.384 -6.663 1.00 98.38 76 PHE A O 1
ATOM 593 N N . THR A 1 77 ? 13.487 10.472 -8.370 1.00 97.94 77 THR A N 1
ATOM 594 C CA . THR A 1 77 ? 13.337 9.076 -7.916 1.00 97.94 77 THR A CA 1
ATOM 595 C C . THR A 1 77 ? 13.939 8.863 -6.534 1.00 97.94 77 THR A C 1
ATOM 597 O O . THR A 1 77 ? 13.299 8.249 -5.684 1.00 97.94 77 THR A O 1
ATOM 600 N N . LYS A 1 78 ? 15.108 9.457 -6.259 1.00 97.56 78 LYS A N 1
ATOM 601 C CA . LYS A 1 78 ? 15.703 9.446 -4.918 1.00 97.56 78 LYS A CA 1
ATOM 602 C C . LYS A 1 78 ? 14.775 10.084 -3.882 1.00 97.56 78 LYS A C 1
ATOM 604 O O . LYS A 1 78 ? 14.535 9.501 -2.829 1.00 97.56 78 LYS A O 1
ATOM 609 N N . LYS A 1 79 ? 14.241 11.276 -4.171 1.00 98.38 79 LYS A N 1
ATOM 610 C CA . LYS A 1 79 ? 13.359 11.968 -3.224 1.00 98.38 79 LYS A CA 1
ATOM 611 C C . LYS A 1 79 ? 12.051 11.207 -3.003 1.00 98.38 79 LYS A C 1
ATOM 613 O O . LYS A 1 79 ? 11.560 11.155 -1.878 1.00 98.38 79 LYS A O 1
ATOM 618 N N . MET A 1 80 ? 11.501 10.625 -4.065 1.00 98.31 80 MET A N 1
ATOM 619 C CA . MET A 1 80 ? 10.293 9.811 -4.006 1.00 98.31 80 MET A CA 1
ATOM 620 C C . MET A 1 80 ? 10.498 8.570 -3.133 1.00 98.31 80 MET A C 1
ATOM 622 O O . MET A 1 80 ? 9.629 8.283 -2.316 1.00 98.31 80 MET A O 1
ATOM 626 N N . ASP A 1 81 ? 11.637 7.884 -3.252 1.00 97.88 81 ASP A N 1
ATOM 627 C CA . ASP A 1 81 ? 11.961 6.706 -2.437 1.00 97.88 81 ASP A CA 1
ATOM 628 C C . ASP A 1 81 ? 12.044 7.049 -0.943 1.00 97.88 81 ASP A C 1
ATOM 630 O O . ASP A 1 81 ? 11.349 6.449 -0.120 1.00 97.88 81 ASP A O 1
ATOM 634 N N . GLU A 1 82 ? 12.788 8.105 -0.596 1.00 97.94 82 GLU A N 1
ATOM 635 C CA . GLU A 1 82 ? 12.879 8.617 0.778 1.00 97.94 82 GLU A CA 1
ATOM 636 C C . GLU A 1 82 ? 11.493 8.973 1.350 1.00 97.94 82 GLU A C 1
ATOM 638 O O . GLU A 1 82 ? 11.160 8.627 2.487 1.00 97.94 82 GLU A O 1
ATOM 643 N N . SER A 1 83 ? 10.658 9.656 0.562 1.00 98.12 83 SER A N 1
ATOM 644 C CA . SER A 1 83 ? 9.307 10.044 0.974 1.00 98.12 83 SER A CA 1
ATOM 645 C C . SER A 1 83 ? 8.354 8.850 1.095 1.00 98.12 83 SER A C 1
ATOM 647 O O . SER A 1 83 ? 7.555 8.811 2.033 1.00 98.12 83 SER A O 1
ATOM 649 N N . ALA A 1 84 ? 8.445 7.866 0.198 1.00 97.81 84 ALA A N 1
ATOM 650 C CA . ALA A 1 84 ? 7.659 6.638 0.263 1.00 97.81 84 ALA A CA 1
ATOM 651 C C . ALA A 1 84 ? 8.033 5.801 1.495 1.00 97.81 84 ALA A C 1
ATOM 653 O O . ALA A 1 84 ? 7.141 5.333 2.202 1.00 97.81 84 ALA A O 1
ATOM 654 N N . LEU A 1 85 ? 9.331 5.686 1.808 1.00 97.00 85 LEU A N 1
ATOM 655 C CA . LEU A 1 85 ? 9.831 5.042 3.029 1.00 97.00 85 LEU A CA 1
ATOM 656 C C . LEU A 1 85 ? 9.275 5.711 4.290 1.00 97.00 85 LEU A C 1
ATOM 658 O O . LEU A 1 85 ? 8.746 5.029 5.170 1.00 97.00 85 LEU A O 1
ATOM 662 N N . GLN A 1 86 ? 9.338 7.043 4.361 1.00 97.94 86 GLN A N 1
ATOM 663 C CA . GLN A 1 86 ? 8.820 7.801 5.501 1.00 97.94 86 GLN A CA 1
ATOM 664 C C . GLN A 1 86 ? 7.308 7.605 5.688 1.00 97.94 86 GLN A C 1
ATOM 666 O O . GLN A 1 86 ? 6.835 7.415 6.815 1.00 97.94 86 GLN A O 1
ATOM 671 N N . LEU A 1 87 ? 6.538 7.647 4.596 1.00 98.25 87 LEU A N 1
ATOM 672 C CA . LEU A 1 87 ? 5.091 7.445 4.647 1.00 98.25 87 LEU A CA 1
ATOM 673 C C . LEU A 1 87 ? 4.747 6.015 5.069 1.00 98.25 87 LEU A C 1
ATOM 675 O O . LEU A 1 87 ? 3.911 5.832 5.950 1.00 98.25 87 LEU A O 1
ATOM 679 N N . ASN A 1 88 ? 5.423 5.016 4.497 1.00 97.38 88 ASN A N 1
ATOM 680 C CA . ASN A 1 88 ? 5.218 3.613 4.841 1.00 97.38 88 ASN A CA 1
ATOM 681 C C . ASN A 1 88 ? 5.502 3.368 6.332 1.00 97.38 88 ASN A C 1
ATOM 683 O O . ASN A 1 88 ? 4.683 2.769 7.027 1.00 97.38 88 ASN A O 1
ATOM 687 N N . HIS A 1 89 ? 6.604 3.916 6.855 1.00 97.75 89 HIS A N 1
ATOM 688 C CA . HIS A 1 89 ? 6.934 3.839 8.277 1.00 97.75 89 HIS A CA 1
ATOM 689 C C . HIS A 1 89 ? 5.837 4.453 9.161 1.00 97.75 89 HIS A C 1
ATOM 691 O O . HIS A 1 89 ? 5.355 3.805 10.092 1.00 97.75 89 HIS A O 1
ATOM 697 N N . THR A 1 90 ? 5.389 5.666 8.826 1.00 98.25 90 THR A N 1
ATOM 698 C CA . THR A 1 90 ? 4.349 6.383 9.582 1.00 98.25 90 THR A CA 1
ATOM 699 C C . THR A 1 90 ? 3.007 5.640 9.547 1.00 98.25 90 THR A C 1
ATOM 701 O O . THR A 1 90 ? 2.354 5.491 10.581 1.00 98.25 90 THR A O 1
ATOM 704 N N . ALA A 1 91 ? 2.607 5.124 8.380 1.00 98.06 91 ALA A N 1
ATOM 705 C CA . ALA A 1 91 ? 1.385 4.339 8.210 1.00 98.06 91 ALA A CA 1
ATOM 706 C C . ALA A 1 91 ? 1.431 3.035 9.022 1.00 98.06 91 ALA A C 1
ATOM 708 O O . ALA A 1 91 ? 0.478 2.717 9.730 1.00 98.06 91 ALA A O 1
ATOM 709 N N . ASN A 1 92 ? 2.566 2.330 9.002 1.00 97.31 92 ASN A N 1
ATOM 710 C CA . ASN A 1 92 ? 2.784 1.118 9.788 1.00 97.31 92 ASN A CA 1
ATOM 711 C C . ASN A 1 92 ? 2.693 1.371 11.299 1.00 97.31 92 ASN A C 1
ATOM 713 O O . ASN A 1 92 ? 2.086 0.593 12.039 1.00 97.31 92 ASN A O 1
ATOM 717 N N . GLU A 1 93 ? 3.304 2.453 11.784 1.00 97.81 93 GLU A N 1
ATOM 718 C CA . GLU A 1 93 ? 3.186 2.849 13.188 1.00 97.81 93 GLU A CA 1
ATOM 719 C C . GLU A 1 93 ? 1.745 3.168 13.576 1.00 97.81 93 GLU A C 1
ATOM 721 O O . GLU A 1 93 ? 1.280 2.743 14.638 1.00 97.81 93 GLU A O 1
ATOM 726 N N . PHE A 1 94 ? 1.034 3.898 12.720 1.00 98.19 94 PHE A N 1
ATOM 727 C CA . PHE A 1 94 ? -0.351 4.264 12.963 1.00 98.19 94 PHE A CA 1
ATOM 728 C C . PHE A 1 94 ? -1.274 3.039 12.967 1.00 98.19 94 PHE A C 1
ATOM 730 O O . PHE A 1 94 ? -2.051 2.880 13.908 1.00 98.19 94 PHE A O 1
ATOM 737 N N . ALA A 1 95 ? -1.108 2.113 12.018 1.00 98.12 95 ALA A N 1
ATOM 738 C CA . ALA A 1 95 ? -1.836 0.846 11.985 1.00 98.12 95 ALA A CA 1
ATOM 739 C C . ALA A 1 95 ? -1.627 0.037 13.277 1.00 98.12 95 ALA A C 1
ATOM 741 O O . ALA A 1 95 ? -2.590 -0.409 13.899 1.00 98.12 95 ALA A O 1
ATOM 742 N N . ARG A 1 96 ? -0.381 -0.088 13.766 1.00 97.81 96 ARG A N 1
ATOM 743 C CA . ARG A 1 96 ? -0.105 -0.770 15.048 1.00 97.81 96 ARG A CA 1
ATOM 744 C C . ARG A 1 96 ? -0.793 -0.092 16.233 1.00 97.81 96 ARG A C 1
ATOM 746 O O . ARG A 1 96 ? -1.320 -0.788 17.108 1.00 97.81 96 ARG A O 1
ATOM 753 N N . LYS A 1 97 ? -0.801 1.246 16.271 1.00 98.12 97 LYS A N 1
ATOM 754 C CA . LYS A 1 97 ? -1.507 2.020 17.305 1.00 98.12 97 LYS A CA 1
ATOM 755 C C . LYS A 1 97 ? -3.016 1.799 17.247 1.00 98.12 97 LYS A C 1
ATOM 757 O O . LYS A 1 97 ? -3.609 1.668 18.309 1.00 98.12 97 LYS A O 1
ATOM 762 N N . GLN A 1 98 ? -3.620 1.697 16.065 1.00 97.69 98 GLN A N 1
ATOM 763 C CA . GLN A 1 98 ? -5.043 1.376 15.925 1.00 97.69 98 GLN A CA 1
ATOM 764 C C . GLN A 1 98 ? -5.365 -0.033 16.458 1.00 97.69 98 GLN A C 1
ATOM 766 O O . GLN A 1 98 ? -6.214 -0.171 17.340 1.00 97.69 98 GLN A O 1
ATOM 771 N N . VAL A 1 99 ? -4.605 -1.049 16.025 1.00 97.31 99 VAL A N 1
ATOM 772 C CA . VAL A 1 99 ? -4.809 -2.464 16.403 1.00 97.31 99 VAL A CA 1
ATOM 773 C C . VAL A 1 99 ? -4.667 -2.718 17.895 1.00 97.31 99 VAL A C 1
ATOM 775 O O . VAL A 1 99 ? -5.436 -3.483 18.473 1.00 97.31 99 VAL A O 1
ATOM 778 N N . THR A 1 100 ? -3.665 -2.108 18.523 1.00 95.62 100 THR A N 1
ATOM 779 C CA . THR A 1 100 ? -3.321 -2.413 19.918 1.00 95.62 100 THR A CA 1
ATOM 780 C C . THR A 1 100 ? -3.664 -1.273 20.864 1.00 95.62 100 THR A C 1
ATOM 782 O O . THR A 1 100 ? -4.346 -1.489 21.860 1.00 95.62 100 THR A O 1
ATOM 785 N N . GLY A 1 101 ? -3.209 -0.058 20.559 1.00 97.25 101 GLY A N 1
ATOM 786 C CA . GLY A 1 101 ? -3.348 1.108 21.426 1.00 97.25 101 GLY A CA 1
ATOM 787 C C . GLY A 1 101 ? -4.793 1.578 21.548 1.00 97.25 101 GLY A C 1
ATOM 788 O O . GLY A 1 101 ? -5.347 1.570 22.641 1.00 97.25 101 GLY A O 1
ATOM 789 N N . PHE A 1 102 ? -5.420 1.956 20.435 1.00 98.19 102 PHE A N 1
ATOM 790 C CA . PHE A 1 102 ? -6.783 2.484 20.452 1.00 98.19 102 PHE A CA 1
ATOM 791 C C . PHE A 1 102 ? -7.776 1.436 20.928 1.00 98.19 102 PHE A C 1
ATOM 793 O O . PHE A 1 102 ? -8.533 1.725 21.852 1.00 98.19 102 PHE A O 1
ATOM 800 N N . LYS A 1 103 ? -7.701 0.204 20.406 1.00 98.31 103 LYS A N 1
ATOM 801 C CA . LYS A 1 103 ? -8.501 -0.916 20.916 1.00 98.31 103 LYS A CA 1
ATOM 802 C C . LYS A 1 103 ? -8.443 -1.020 22.441 1.00 98.31 103 LYS A C 1
ATOM 804 O O . LYS A 1 103 ? -9.481 -1.040 23.097 1.00 98.31 103 LYS A O 1
ATOM 809 N N . LYS A 1 104 ? -7.233 -1.033 23.008 1.00 98.44 104 LYS A N 1
ATOM 810 C CA . LYS A 1 104 ? -7.024 -1.141 24.455 1.00 98.44 104 LYS A CA 1
ATOM 811 C C . LYS A 1 104 ? -7.654 0.018 25.227 1.00 98.44 104 LYS A C 1
ATOM 813 O O . LYS A 1 104 ? -8.259 -0.221 26.269 1.00 98.44 104 LYS A O 1
ATOM 818 N N . GLU A 1 105 ? -7.517 1.254 24.752 1.00 98.56 105 GLU A N 1
ATOM 819 C CA . GLU A 1 105 ? -8.095 2.413 25.442 1.00 98.56 105 GLU A CA 1
ATOM 820 C C . GLU A 1 105 ? -9.632 2.400 25.400 1.00 98.56 105 GLU A C 1
ATOM 822 O O . GLU A 1 105 ? -10.264 2.640 26.428 1.00 98.56 105 GLU A O 1
ATOM 827 N N . TYR A 1 106 ? -10.245 2.030 24.271 1.00 98.69 106 TYR A N 1
ATOM 828 C CA . TYR A 1 106 ? -11.703 1.874 24.184 1.00 98.69 106 TYR A CA 1
ATOM 829 C C . TYR A 1 106 ? -12.215 0.756 25.103 1.00 98.69 106 TYR A C 1
ATOM 831 O O . TYR A 1 106 ? -13.137 0.986 25.885 1.00 98.69 106 TYR A O 1
ATOM 839 N N . GLN A 1 107 ? -11.553 -0.403 25.113 1.00 98.12 107 GLN A N 1
ATOM 840 C CA . GLN A 1 107 ? -11.903 -1.514 26.008 1.00 98.12 107 GLN A CA 1
ATOM 841 C C . GLN A 1 107 ? -11.718 -1.164 27.491 1.00 98.12 107 GLN A C 1
ATOM 843 O O . GLN A 1 107 ? -12.465 -1.621 28.353 1.00 98.12 107 GLN A O 1
ATOM 848 N N . LYS A 1 108 ? -10.749 -0.307 27.830 1.00 98.56 108 LYS A N 1
ATOM 849 C CA . LYS A 1 108 ? -10.563 0.186 29.203 1.00 98.56 108 LYS A CA 1
ATOM 850 C C . LYS A 1 108 ? -11.730 1.068 29.660 1.00 98.56 108 LYS A C 1
ATOM 852 O O . LYS A 1 108 ? -12.141 0.994 30.823 1.00 98.56 108 LYS A O 1
ATOM 857 N N . VAL A 1 109 ? -12.278 1.886 28.761 1.00 98.56 109 VAL A N 1
ATOM 858 C CA . VAL A 1 109 ? -13.496 2.662 29.032 1.00 98.56 109 VAL A CA 1
ATOM 859 C 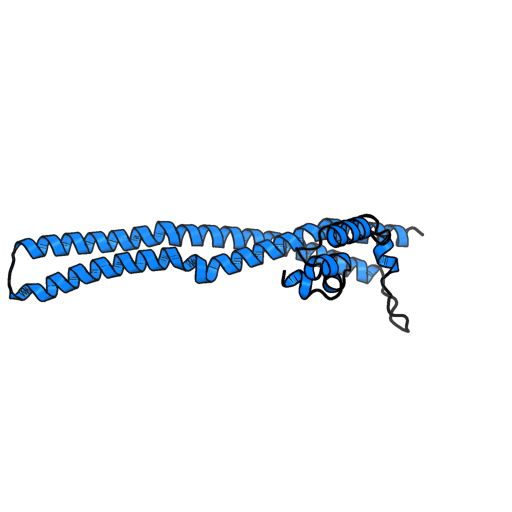C . VAL A 1 109 ? -14.703 1.729 29.157 1.00 98.56 109 VAL A C 1
ATOM 861 O O . VAL A 1 109 ? -15.434 1.829 30.143 1.00 98.56 109 VAL A O 1
ATOM 864 N N . GLY A 1 110 ? -14.855 0.766 28.241 1.00 98.44 110 GLY A N 1
ATOM 865 C CA . GLY A 1 110 ? -15.898 -0.265 28.303 1.00 98.44 110 GLY A CA 1
ATOM 866 C C . GLY A 1 110 ? -15.884 -1.031 29.627 1.00 98.44 110 GLY A C 1
ATOM 867 O O . GLY A 1 110 ? -16.891 -1.096 30.331 1.00 98.44 110 GLY A O 1
ATOM 868 N N . HIS A 1 111 ? -14.709 -1.489 30.062 1.00 98.44 111 HIS A N 1
ATOM 869 C CA . HIS A 1 111 ? -14.527 -2.150 31.355 1.00 98.44 111 HIS A CA 1
ATOM 870 C C . HIS A 1 111 ? -14.978 -1.282 32.541 1.00 98.44 111 HIS A C 1
ATOM 872 O O . HIS A 1 111 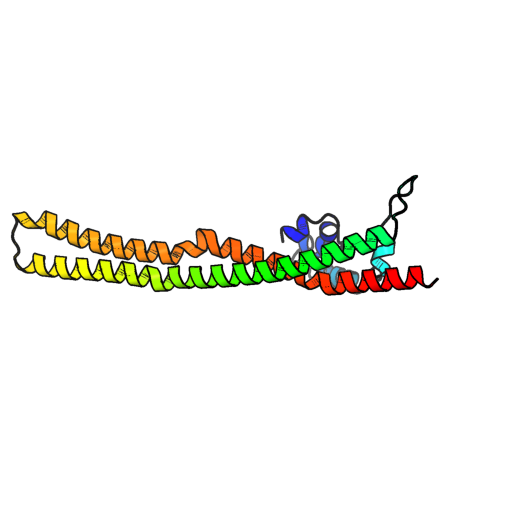? -15.593 -1.787 33.478 1.00 98.44 111 HIS A O 1
ATOM 878 N N . SER A 1 112 ? -14.723 0.027 32.494 1.00 98.50 112 SER A N 1
ATOM 879 C CA . SER A 1 112 ? -15.130 0.953 33.559 1.00 98.50 112 SER A CA 1
ATOM 880 C C . SER A 1 112 ? -16.656 1.093 33.640 1.00 98.50 112 SER A C 1
ATOM 882 O O . SER A 1 112 ? -17.217 1.041 34.736 1.00 98.50 112 SER A O 1
ATOM 884 N N . PHE A 1 113 ? -17.344 1.189 32.493 1.00 98.38 113 PHE A N 1
ATOM 885 C CA . PHE A 1 113 ? -18.811 1.147 32.438 1.00 98.38 113 PHE A CA 1
ATOM 886 C C . PHE A 1 113 ? -19.368 -0.186 32.938 1.00 98.38 113 PHE A C 1
ATOM 888 O O . PHE A 1 113 ? -20.352 -0.203 33.676 1.00 98.38 113 PHE A O 1
ATOM 895 N N . LYS A 1 114 ? -18.708 -1.298 32.603 1.00 97.25 114 LYS A N 1
ATOM 896 C CA . LYS A 1 114 ? -19.099 -2.632 33.065 1.00 97.25 114 LYS A CA 1
ATOM 897 C C . LYS A 1 114 ? -19.036 -2.749 34.588 1.00 97.25 114 LYS A C 1
ATOM 899 O O . LYS A 1 114 ? -20.001 -3.199 35.196 1.00 97.25 114 LYS A O 1
ATOM 904 N N . CYS A 1 115 ? -17.949 -2.291 35.209 1.00 97.69 115 CYS A N 1
ATOM 905 C CA . CYS A 1 115 ? -17.812 -2.272 36.668 1.00 97.69 115 CYS A CA 1
ATOM 906 C C . CYS A 1 115 ? -18.885 -1.400 37.341 1.00 97.69 115 CYS A C 1
ATOM 908 O O . CYS A 1 115 ? -19.440 -1.789 38.367 1.00 97.69 115 CYS A O 1
ATOM 910 N N . LEU A 1 116 ? -19.208 -0.238 36.758 1.00 96.25 116 LEU A N 1
ATOM 911 C CA . LEU A 1 116 ? -20.265 0.635 37.275 1.00 96.25 116 LEU A CA 1
ATOM 912 C C . LEU A 1 116 ? -21.649 -0.023 37.179 1.00 96.25 116 LEU A C 1
ATOM 914 O O . LEU A 1 116 ? -22.402 -0.006 38.149 1.00 96.25 116 LEU A O 1
ATOM 918 N N . SER A 1 117 ? -21.965 -0.631 36.032 1.00 95.12 117 SER A N 1
ATOM 919 C CA . SER A 1 117 ? -23.214 -1.371 35.830 1.00 95.12 117 SER A CA 1
ATOM 920 C C . SER A 1 117 ? -23.363 -2.502 36.854 1.00 95.12 117 SER A C 1
ATOM 922 O O . SER A 1 117 ? -24.384 -2.581 37.531 1.00 95.12 117 SER A O 1
ATOM 924 N N . GLN A 1 118 ? -22.305 -3.294 37.070 1.00 94.56 118 GLN A N 1
ATOM 925 C CA . GLN A 1 118 ? -22.286 -4.364 38.074 1.00 94.56 118 GLN A CA 1
ATOM 926 C C . GLN A 1 118 ? -22.552 -3.852 39.493 1.00 94.56 118 GLN A C 1
ATOM 928 O O . GLN A 1 118 ? -23.273 -4.497 40.250 1.00 94.56 118 GLN A O 1
ATOM 933 N N . ALA A 1 119 ? -22.002 -2.691 39.862 1.00 95.75 119 ALA A N 1
ATOM 934 C CA . ALA A 1 119 ? -22.274 -2.087 41.163 1.00 95.75 119 ALA A CA 1
ATOM 935 C C . ALA A 1 119 ? -23.753 -1.688 41.312 1.00 95.75 119 ALA A C 1
ATOM 937 O O . ALA A 1 119 ? -24.330 -1.863 42.383 1.00 95.75 119 ALA A O 1
ATOM 938 N N . PHE A 1 120 ? -24.379 -1.188 40.243 1.00 93.12 120 PHE A N 1
ATOM 939 C CA . PHE A 1 120 ? -25.789 -0.784 40.258 1.00 93.12 120 PHE A CA 1
ATOM 940 C C . PHE A 1 120 ? -26.751 -1.979 40.284 1.00 93.12 120 PHE A C 1
ATOM 942 O O . PHE A 1 120 ? -27.874 -1.854 40.774 1.00 93.12 120 PHE A O 1
ATOM 949 N N . GLU A 1 121 ? -26.332 -3.145 39.792 1.00 92.81 121 GLU A N 1
ATOM 950 C CA . GLU A 1 121 ? -27.125 -4.376 39.878 1.00 92.81 121 GLU A CA 1
ATOM 951 C C . GLU A 1 121 ? -27.236 -4.932 41.307 1.00 92.81 121 GLU A C 1
ATOM 953 O O . GLU A 1 121 ? -28.157 -5.700 41.585 1.00 92.81 121 GLU A O 1
ATOM 958 N N . LEU A 1 122 ? -26.367 -4.517 42.238 1.00 93.31 122 LEU A N 1
ATOM 959 C CA . LEU A 1 122 ? -26.399 -4.986 43.630 1.00 93.31 122 LEU A CA 1
ATOM 960 C C . LEU A 1 122 ? -27.625 -4.492 44.417 1.00 93.31 122 LEU A C 1
ATOM 962 O O . LEU A 1 122 ? -28.076 -5.190 45.321 1.00 93.31 122 LEU A O 1
ATOM 966 N N . ASP A 1 123 ? -28.166 -3.316 44.084 1.00 89.19 123 ASP A N 1
ATOM 967 C CA . ASP A 1 123 ? -29.305 -2.699 44.791 1.00 89.19 123 ASP A CA 1
ATOM 968 C C . ASP A 1 123 ? -30.675 -3.220 44.296 1.00 89.19 123 ASP A C 1
ATOM 970 O O . ASP A 1 123 ? -31.696 -3.017 44.944 1.00 89.19 123 ASP A O 1
ATOM 974 N N . GLN A 1 124 ? -30.712 -3.923 43.153 1.00 83.88 124 GLN A N 1
ATOM 975 C CA . GLN A 1 124 ? -31.888 -4.617 42.582 1.00 83.88 124 GLN A CA 1
ATOM 976 C C . GLN A 1 124 ? -33.216 -3.822 42.561 1.00 83.88 124 GLN A C 1
ATOM 978 O O . GLN A 1 124 ? -34.302 -4.404 42.593 1.00 83.88 124 GLN A O 1
ATOM 983 N N . GLN A 1 125 ? -33.164 -2.491 42.457 1.00 89.81 125 GLN A N 1
ATOM 984 C CA . GLN A 1 125 ? -34.366 -1.654 42.392 1.00 89.81 125 GLN A CA 1
ATOM 985 C C . GLN A 1 125 ? -35.062 -1.778 41.025 1.00 89.81 125 GLN A C 1
ATOM 987 O O . GLN A 1 125 ? -34.473 -1.515 39.977 1.00 89.81 125 GLN A O 1
ATOM 992 N N . THR A 1 126 ? -36.356 -2.107 41.007 1.00 87.50 126 THR A N 1
ATOM 993 C CA . THR A 1 126 ? -37.108 -2.349 39.757 1.00 87.50 126 THR A CA 1
ATOM 994 C C . THR A 1 126 ? -37.177 -1.123 38.838 1.00 87.50 126 THR A C 1
ATOM 996 O O . THR A 1 126 ? -37.239 -1.256 37.619 1.00 87.50 126 THR A O 1
ATOM 999 N N . PHE A 1 127 ? -37.166 0.092 39.397 1.00 91.19 127 PHE A N 1
ATOM 1000 C CA . PHE A 1 127 ? -37.227 1.320 38.598 1.00 91.19 127 PHE A CA 1
ATOM 1001 C C . PHE A 1 127 ? -35.893 1.658 37.908 1.00 91.19 127 PHE A C 1
ATOM 1003 O O . PHE A 1 127 ? -35.899 2.395 36.924 1.00 91.19 127 PHE A O 1
ATOM 1010 N N . SER A 1 128 ? -34.756 1.138 38.393 1.00 91.75 128 SER A N 1
ATOM 1011 C CA . SER A 1 128 ? -33.425 1.409 37.824 1.00 91.75 128 SER A CA 1
ATOM 1012 C C . SER A 1 128 ? -32.990 0.378 36.779 1.00 91.75 128 SER A C 1
ATOM 1014 O O . SER A 1 128 ? -31.993 0.593 36.093 1.00 91.75 128 SER A O 1
ATOM 1016 N N . THR A 1 129 ? -33.756 -0.700 36.576 1.00 92.19 129 THR A N 1
ATOM 1017 C CA . THR A 1 129 ? -33.406 -1.793 35.652 1.00 92.19 129 THR A CA 1
ATOM 1018 C C . THR A 1 129 ? -33.089 -1.302 34.234 1.00 92.19 129 THR A C 1
ATOM 1020 O O . THR A 1 129 ? -32.093 -1.725 33.651 1.00 92.19 129 THR A O 1
ATOM 1023 N N . GLY A 1 130 ? -33.879 -0.368 33.690 1.00 95.12 130 GLY A N 1
ATOM 1024 C CA . GLY A 1 130 ? -33.630 0.189 32.354 1.00 95.12 130 GLY A CA 1
ATOM 1025 C C . GLY A 1 130 ? -32.333 1.003 32.264 1.00 95.12 130 GLY A C 1
ATOM 1026 O O . GLY A 1 130 ? -31.621 0.924 31.265 1.00 95.12 130 GLY A O 1
ATOM 1027 N N . LEU A 1 131 ? -31.981 1.739 33.324 1.00 94.81 131 LEU A N 1
ATOM 1028 C CA . LEU A 1 131 ? -30.716 2.473 33.394 1.00 94.81 131 LEU A CA 1
ATOM 1029 C C . LEU A 1 131 ? -29.525 1.509 33.468 1.00 94.81 131 LEU A C 1
ATOM 1031 O O . LEU A 1 131 ? -28.555 1.687 32.735 1.00 94.81 131 LEU A O 1
ATOM 1035 N N . ASN A 1 132 ? -29.608 0.471 34.302 1.00 93.69 132 ASN A N 1
ATOM 1036 C CA . ASN A 1 132 ? -28.533 -0.513 34.459 1.00 93.69 132 ASN A CA 1
ATOM 1037 C C . ASN A 1 132 ? -28.220 -1.219 33.132 1.00 93.69 132 ASN A C 1
ATOM 1039 O O . ASN A 1 132 ? -27.049 -1.345 32.766 1.00 93.69 132 ASN A O 1
ATOM 1043 N N . GLN A 1 133 ? -29.265 -1.590 32.380 1.00 94.94 133 GLN A N 1
ATOM 1044 C CA . GLN A 1 133 ? -29.145 -2.156 31.033 1.00 94.94 133 GLN A CA 1
ATOM 1045 C C . GLN A 1 133 ? -28.484 -1.182 30.053 1.00 94.94 133 GLN A C 1
ATOM 1047 O O . GLN A 1 133 ? -27.614 -1.587 29.287 1.00 94.94 133 GLN A O 1
ATOM 1052 N N . ALA A 1 134 ? -28.840 0.106 30.089 1.00 97.94 134 ALA A N 1
ATOM 1053 C CA . ALA A 1 134 ? -28.224 1.110 29.222 1.00 97.94 134 ALA A CA 1
ATOM 1054 C C . ALA A 1 134 ? -26.722 1.302 29.517 1.00 97.94 134 ALA A C 1
ATOM 1056 O O . ALA A 1 134 ? -25.922 1.445 28.589 1.00 97.94 134 ALA A O 1
ATOM 1057 N N . ILE A 1 135 ? -26.316 1.262 30.792 1.00 97.19 135 ILE A N 1
ATOM 1058 C CA . ILE A 1 135 ? -24.900 1.347 31.188 1.00 97.19 135 ILE A CA 1
ATOM 1059 C C . ILE A 1 135 ? -24.140 0.089 30.736 1.00 97.19 135 ILE A C 1
ATOM 1061 O O . ILE A 1 135 ? -23.049 0.212 30.179 1.00 97.19 135 ILE A O 1
ATOM 1065 N N . ALA A 1 136 ? -24.721 -1.104 30.914 1.00 96.88 136 ALA A N 1
ATOM 1066 C CA . ALA A 1 136 ? -24.137 -2.359 30.432 1.00 96.88 136 ALA A CA 1
ATOM 1067 C C . ALA A 1 136 ? -23.959 -2.352 28.906 1.00 96.88 136 ALA A C 1
ATOM 1069 O O . ALA A 1 136 ? -22.872 -2.629 28.406 1.00 96.88 136 ALA A O 1
ATOM 1070 N N . PHE A 1 137 ? -24.992 -1.9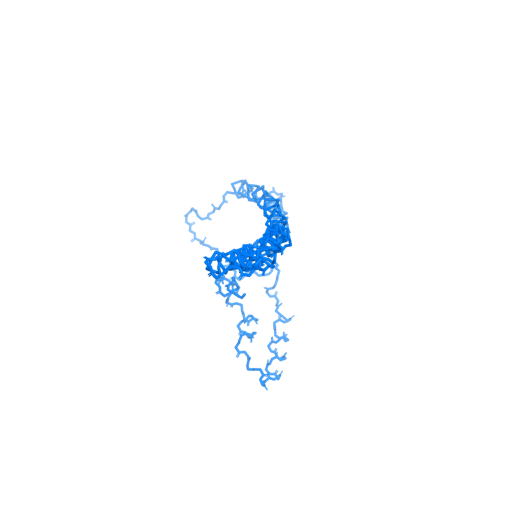40 28.168 1.00 98.25 137 PHE A N 1
ATOM 1071 C CA . PHE A 1 137 ? -24.928 -1.803 26.714 1.00 98.25 137 PHE A CA 1
ATOM 1072 C C . PHE A 1 137 ? -23.848 -0.806 26.278 1.00 98.25 137 PHE A C 1
ATOM 1074 O O . PHE A 1 137 ? -23.124 -1.044 25.316 1.00 98.25 137 PHE A O 1
ATOM 1081 N N . THR A 1 138 ? -23.692 0.302 27.008 1.00 98.50 138 THR A N 1
ATOM 1082 C CA . THR A 1 138 ? -22.630 1.278 26.729 1.00 98.50 138 THR A CA 1
ATOM 1083 C C . THR A 1 138 ? -21.245 0.644 26.880 1.00 98.50 138 THR A C 1
ATOM 1085 O O . THR A 1 138 ? -20.376 0.896 26.050 1.00 98.50 138 THR A O 1
ATOM 1088 N N . ALA A 1 139 ? -21.035 -0.217 27.882 1.00 98.38 139 ALA A N 1
ATOM 1089 C CA . ALA A 1 139 ? -19.782 -0.957 28.030 1.00 98.38 139 ALA A CA 1
ATOM 1090 C C . ALA A 1 139 ? -19.467 -1.810 26.791 1.00 98.38 139 ALA A C 1
ATOM 1092 O O . ALA A 1 139 ? -18.374 -1.706 26.234 1.00 98.38 139 ALA A O 1
ATOM 1093 N N . GLU A 1 140 ? -20.448 -2.590 26.331 1.00 98.44 140 GLU A N 1
ATOM 1094 C CA . GLU A 1 140 ? -20.328 -3.431 25.135 1.00 98.44 140 GLU A CA 1
ATOM 1095 C C . GLU A 1 140 ? -20.091 -2.600 23.867 1.00 98.44 140 GLU A C 1
ATOM 1097 O O . GLU A 1 140 ? -19.282 -2.976 23.020 1.00 98.44 140 GLU A O 1
ATOM 1102 N N . ALA A 1 141 ? -20.736 -1.437 23.750 1.00 98.75 141 ALA A N 1
ATOM 1103 C CA . ALA A 1 141 ? -20.524 -0.526 22.631 1.00 98.75 141 ALA A CA 1
ATOM 1104 C C . ALA A 1 141 ? -19.077 -0.007 22.579 1.00 98.75 141 ALA A C 1
ATOM 1106 O O . ALA A 1 141 ? -18.487 0.052 21.501 1.00 98.75 141 ALA A O 1
ATOM 1107 N N . TYR A 1 142 ? -18.475 0.332 23.725 1.00 98.69 142 TYR A N 1
ATOM 1108 C CA . TYR A 1 142 ? -17.064 0.729 23.788 1.00 98.69 142 TYR A CA 1
ATOM 1109 C C . TYR A 1 142 ? -16.119 -0.422 23.421 1.00 98.69 142 TYR A C 1
ATOM 1111 O O . TYR A 1 142 ? -15.160 -0.197 22.680 1.00 98.69 142 TYR A O 1
ATOM 1119 N N . ASP A 1 143 ? -16.402 -1.645 23.874 1.00 98.12 143 ASP A N 1
ATOM 1120 C CA . ASP A 1 143 ? -15.631 -2.828 23.476 1.00 98.12 143 ASP A CA 1
ATOM 1121 C C . ASP A 1 143 ? -15.699 -3.045 21.953 1.00 98.12 143 ASP A C 1
ATOM 1123 O O . ASP A 1 143 ? -14.660 -3.206 21.305 1.00 98.12 143 ASP A O 1
ATOM 1127 N N . ALA A 1 144 ? -16.897 -2.936 21.366 1.00 98.56 144 ALA A N 1
ATOM 1128 C CA . ALA A 1 144 ? -17.113 -3.059 19.926 1.00 98.56 144 ALA A CA 1
ATOM 1129 C C . ALA A 1 144 ? -16.396 -1.962 19.119 1.00 98.56 144 ALA A C 1
ATOM 1131 O O . ALA A 1 144 ? -15.803 -2.252 18.082 1.00 98.56 144 ALA A O 1
ATOM 1132 N N . ILE A 1 145 ? -16.383 -0.709 19.594 1.00 98.62 145 ILE A N 1
ATOM 1133 C CA . ILE A 1 145 ? -15.599 0.366 18.958 1.00 98.62 145 ILE A CA 1
ATOM 1134 C C . ILE A 1 145 ? -14.104 0.021 18.968 1.00 98.62 145 ILE A C 1
ATOM 1136 O O . ILE A 1 145 ? -13.409 0.259 17.979 1.00 98.62 145 ILE A O 1
ATOM 1140 N N . GLY A 1 146 ? -13.603 -0.569 20.055 1.00 98.44 146 GLY A N 1
ATOM 1141 C CA . GLY A 1 146 ? -12.221 -1.036 20.127 1.00 98.44 146 GLY A CA 1
ATOM 1142 C C . GLY A 1 146 ? -11.891 -2.083 19.059 1.00 98.44 146 GLY A C 1
ATOM 1143 O O . GLY A 1 146 ? -10.832 -2.005 18.434 1.00 98.44 146 GLY A O 1
ATOM 1144 N N . ASP A 1 147 ? -12.801 -3.026 18.811 1.00 98.44 147 ASP A N 1
ATOM 1145 C CA . ASP A 1 147 ? -12.654 -4.017 17.740 1.00 98.44 147 ASP A CA 1
ATOM 1146 C C . ASP A 1 147 ? -12.700 -3.372 16.345 1.00 98.44 147 ASP A C 1
ATOM 1148 O O . ASP A 1 147 ? -11.848 -3.682 15.511 1.00 98.44 147 ASP A O 1
ATOM 1152 N N . LEU A 1 148 ? -13.588 -2.394 16.117 1.00 98.44 148 LEU A N 1
ATOM 1153 C CA . LEU A 1 148 ? -13.629 -1.630 14.862 1.00 98.44 148 LEU A CA 1
ATOM 1154 C C . LEU A 1 148 ? -12.296 -0.923 14.573 1.00 98.44 148 LEU A C 1
ATOM 1156 O O . LEU A 1 148 ? -11.802 -0.982 13.448 1.00 98.44 148 LEU A O 1
ATOM 1160 N N . PHE A 1 149 ? -11.670 -0.301 15.579 1.00 98.25 149 PHE A N 1
ATOM 1161 C CA . PHE A 1 149 ? -10.340 0.297 15.412 1.00 98.25 149 PHE A CA 1
ATOM 1162 C C . PHE A 1 149 ? -9.269 -0.737 15.066 1.00 98.25 149 PHE A C 1
ATOM 1164 O O . PHE A 1 149 ? -8.341 -0.417 14.325 1.00 98.25 149 PHE A O 1
ATOM 1171 N N . ALA A 1 150 ? -9.375 -1.963 15.578 1.00 98.12 150 ALA A N 1
ATOM 1172 C CA . ALA A 1 150 ? -8.408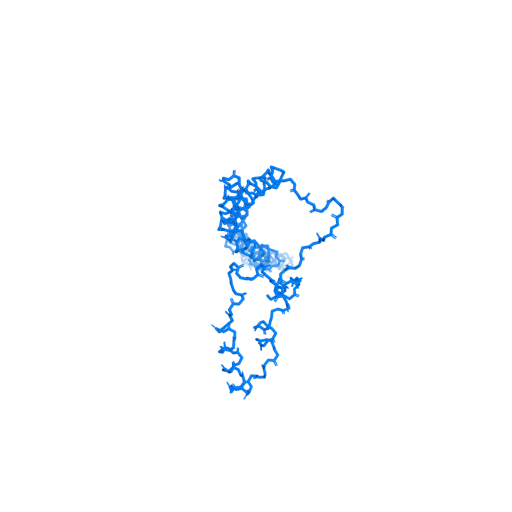 -2.998 15.248 1.00 98.12 150 ALA A CA 1
ATOM 1173 C C . ALA A 1 150 ? -8.560 -3.564 13.836 1.00 98.12 150 ALA A C 1
ATOM 1175 O O . ALA A 1 150 ? -7.559 -3.967 13.240 1.00 98.12 150 ALA A O 1
ATOM 1176 N N . ASP A 1 151 ? -9.767 -3.536 13.283 1.00 98.12 151 ASP A N 1
ATOM 1177 C CA . ASP A 1 151 ? -10.017 -3.960 11.908 1.00 98.12 151 ASP A CA 1
ATOM 1178 C C . ASP A 1 151 ? -9.796 -2.841 10.878 1.00 98.12 151 ASP A C 1
ATOM 1180 O O . ASP A 1 151 ? -9.534 -3.136 9.708 1.00 98.12 151 ASP A O 1
ATOM 1184 N N . GLN A 1 152 ? -9.825 -1.573 11.306 1.00 98.25 152 GLN A N 1
ATOM 1185 C CA . GLN A 1 152 ? -9.723 -0.405 10.428 1.00 98.25 152 GLN A CA 1
ATOM 1186 C C . GLN A 1 152 ? -8.527 -0.433 9.456 1.00 98.25 152 GLN A C 1
ATOM 1188 O O . GLN A 1 152 ? -8.780 -0.237 8.268 1.00 98.25 152 GLN A O 1
ATOM 1193 N N . PRO A 1 153 ? -7.275 -0.761 9.857 1.00 98.25 153 PRO A N 1
ATOM 1194 C CA . PRO A 1 153 ? -6.133 -0.733 8.936 1.00 98.25 153 PRO A CA 1
ATOM 1195 C C . PRO A 1 153 ? -6.306 -1.589 7.679 1.00 98.25 153 PRO A C 1
ATOM 1197 O O . PRO A 1 153 ? -5.695 -1.314 6.647 1.00 98.25 153 PRO A O 1
ATOM 1200 N N . ARG A 1 154 ? -7.124 -2.649 7.746 1.00 97.31 154 ARG A N 1
ATOM 1201 C CA . ARG A 1 154 ? -7.398 -3.522 6.594 1.00 97.31 154 ARG A CA 1
ATOM 1202 C C . ARG A 1 154 ? -8.242 -2.835 5.523 1.00 97.31 154 ARG A C 1
ATOM 1204 O O . ARG A 1 154 ? -8.208 -3.274 4.380 1.00 97.31 154 ARG A O 1
ATOM 1211 N N . GLN A 1 155 ? -8.990 -1.801 5.896 1.00 97.38 155 GLN A N 1
ATOM 1212 C CA . GLN A 1 155 ? -9.902 -1.076 5.015 1.00 97.38 155 GLN A CA 1
ATOM 1213 C C . GLN A 1 155 ? -9.222 0.099 4.302 1.00 97.38 155 GLN A C 1
ATOM 1215 O O . GLN A 1 155 ? -9.707 0.542 3.265 1.00 97.38 155 GLN A O 1
ATOM 1220 N N . ASP A 1 156 ? -8.109 0.607 4.839 1.00 96.50 156 ASP A N 1
ATOM 1221 C CA . ASP A 1 156 ? -7.433 1.798 4.321 1.00 96.50 156 ASP A CA 1
ATOM 1222 C C . ASP A 1 156 ? -5.903 1.645 4.237 1.00 96.50 156 ASP A C 1
ATOM 1224 O O . ASP A 1 156 ? -5.330 1.633 3.145 1.00 96.50 156 ASP A O 1
ATOM 1228 N N . LEU A 1 157 ? -5.219 1.517 5.373 1.00 97.56 157 LEU A N 1
ATOM 1229 C CA . LEU A 1 157 ? -3.765 1.634 5.472 1.00 97.56 157 LEU A CA 1
ATOM 1230 C C . LEU A 1 157 ? -3.032 0.490 4.776 1.00 97.56 157 LEU A C 1
ATOM 1232 O O . LEU A 1 157 ? -2.004 0.731 4.147 1.00 97.56 157 LEU A O 1
ATOM 1236 N N . ASN A 1 158 ? -3.547 -0.737 4.854 1.00 96.75 158 ASN A N 1
ATOM 1237 C CA . ASN A 1 158 ? -2.911 -1.897 4.233 1.00 96.75 158 ASN A CA 1
ATOM 1238 C C . ASN A 1 158 ? -2.798 -1.726 2.715 1.00 96.75 158 ASN A C 1
ATOM 1240 O O . ASN A 1 158 ? -1.715 -1.898 2.166 1.00 96.75 158 ASN A O 1
ATOM 1244 N N . ALA A 1 159 ? -3.872 -1.284 2.054 1.00 96.50 159 ALA A N 1
ATOM 1245 C CA . ALA A 1 159 ? -3.862 -1.047 0.612 1.00 96.50 159 ALA A CA 1
ATOM 1246 C C . ALA A 1 159 ? -2.858 0.051 0.212 1.00 96.50 159 ALA A C 1
ATOM 1248 O O . ALA A 1 159 ? -2.158 -0.073 -0.794 1.00 96.50 159 ALA A O 1
ATOM 1249 N N . VAL A 1 160 ? -2.742 1.112 1.020 1.00 96.94 160 VAL A N 1
ATOM 1250 C CA . VAL A 1 160 ? -1.739 2.167 0.807 1.00 96.94 160 VAL A CA 1
ATOM 1251 C C . VAL A 1 160 ? -0.321 1.614 0.963 1.00 96.94 160 VAL A C 1
ATOM 1253 O O . VAL A 1 160 ? 0.541 1.900 0.136 1.00 96.94 160 VAL A O 1
ATOM 1256 N N . MET A 1 161 ? -0.062 0.814 1.998 1.00 97.44 161 MET A N 1
ATOM 1257 C CA . MET A 1 161 ? 1.259 0.227 2.239 1.00 97.44 161 MET A CA 1
ATOM 1258 C C . MET A 1 161 ? 1.665 -0.764 1.142 1.00 97.44 161 MET A C 1
ATOM 1260 O O . MET A 1 161 ? 2.820 -0.733 0.715 1.00 97.44 161 MET A O 1
ATOM 1264 N N . ASP A 1 162 ? 0.731 -1.572 0.637 1.00 96.62 162 ASP A N 1
ATOM 1265 C CA . ASP A 1 162 ? 0.966 -2.484 -0.489 1.00 96.62 162 ASP A CA 1
ATOM 1266 C C . ASP A 1 162 ? 1.338 -1.712 -1.765 1.00 96.62 162 ASP A C 1
ATOM 1268 O O . ASP A 1 162 ? 2.286 -2.072 -2.471 1.00 96.62 162 ASP A O 1
ATOM 1272 N N . LEU A 1 163 ? 0.650 -0.596 -2.036 1.00 96.44 163 LEU A N 1
ATOM 1273 C CA . LEU A 1 163 ? 0.977 0.287 -3.156 1.00 96.44 163 LEU A CA 1
ATOM 1274 C C . LEU A 1 163 ? 2.368 0.916 -2.996 1.00 96.44 163 LEU A C 1
ATOM 1276 O O . LEU A 1 163 ? 3.147 0.945 -3.949 1.00 96.44 163 LEU A O 1
ATOM 1280 N N . LEU A 1 164 ? 2.709 1.396 -1.798 1.00 96.94 164 LEU A N 1
ATOM 1281 C CA . LEU A 1 164 ? 4.035 1.958 -1.524 1.00 96.94 164 LEU A CA 1
ATOM 1282 C C . LEU A 1 164 ? 5.137 0.913 -1.717 1.00 96.94 164 LEU A C 1
ATOM 1284 O O . LEU A 1 164 ? 6.158 1.228 -2.323 1.00 96.94 164 LEU A O 1
ATOM 1288 N N . ALA A 1 165 ? 4.918 -0.326 -1.271 1.00 95.88 165 ALA A N 1
ATOM 1289 C CA . ALA A 1 165 ? 5.862 -1.423 -1.468 1.00 95.88 165 ALA A CA 1
ATOM 1290 C C . ALA A 1 165 ? 6.085 -1.736 -2.959 1.00 95.88 165 ALA A C 1
ATOM 1292 O O . ALA A 1 165 ? 7.226 -1.933 -3.383 1.00 95.88 165 ALA A O 1
ATOM 1293 N N . LEU A 1 166 ? 5.023 -1.713 -3.777 1.00 95.81 166 LEU A N 1
ATOM 1294 C CA . LEU A 1 166 ? 5.137 -1.865 -5.231 1.00 95.81 166 LEU A CA 1
ATOM 1295 C C . LEU A 1 166 ? 6.022 -0.764 -5.841 1.00 95.81 166 LEU A C 1
ATOM 1297 O O . LEU A 1 166 ? 6.948 -1.059 -6.598 1.00 95.81 166 LEU A O 1
ATOM 1301 N N . TYR A 1 167 ? 5.779 0.501 -5.484 1.00 96.12 167 TYR A N 1
ATOM 1302 C CA . TYR A 1 167 ? 6.572 1.624 -5.992 1.00 96.12 167 TYR A CA 1
ATOM 1303 C C . TYR A 1 167 ? 8.021 1.601 -5.509 1.00 96.12 167 TYR A C 1
ATOM 1305 O O . TYR A 1 167 ? 8.912 1.895 -6.299 1.00 96.12 167 TYR A O 1
ATOM 1313 N N . GLN A 1 168 ? 8.286 1.202 -4.265 1.00 95.75 168 GLN A N 1
ATOM 1314 C CA . GLN A 1 168 ? 9.654 1.000 -3.774 1.00 95.75 168 GLN A CA 1
ATOM 1315 C C . GLN A 1 168 ? 10.392 -0.065 -4.591 1.00 95.75 168 GLN A C 1
ATOM 1317 O O . GLN A 1 168 ? 11.542 0.137 -4.975 1.00 95.75 168 GLN A O 1
ATOM 1322 N N . GLY A 1 169 ? 9.706 -1.156 -4.946 1.00 95.56 169 GLY A N 1
ATOM 1323 C CA . GLY A 1 169 ? 10.239 -2.164 -5.860 1.00 95.56 169 GLY A CA 1
ATOM 1324 C C . GLY A 1 169 ? 10.598 -1.594 -7.235 1.00 95.56 169 GLY A C 1
ATOM 1325 O O . GLY A 1 169 ? 11.639 -1.941 -7.787 1.00 95.56 169 GLY A O 1
ATOM 1326 N N . HIS A 1 170 ? 9.786 -0.683 -7.783 1.00 94.81 170 HIS A N 1
ATOM 1327 C CA . HIS A 1 170 ? 10.116 0.016 -9.030 1.00 94.81 170 HIS A CA 1
ATOM 1328 C C . HIS A 1 170 ? 11.310 0.958 -8.874 1.00 94.81 170 HIS A C 1
ATOM 1330 O O . HIS A 1 170 ? 12.231 0.912 -9.693 1.00 94.81 170 HIS A O 1
ATOM 1336 N N . LEU A 1 171 ? 11.308 1.773 -7.816 1.00 96.94 171 LEU A N 1
ATOM 1337 C CA . LEU A 1 171 ? 12.337 2.772 -7.538 1.00 96.94 171 LEU A CA 1
ATOM 1338 C C . LEU A 1 171 ? 13.719 2.143 -7.351 1.00 96.94 171 LEU A C 1
ATOM 1340 O O . LEU A 1 171 ? 14.702 2.703 -7.832 1.00 96.94 171 LEU A O 1
ATOM 1344 N N . ALA A 1 172 ? 13.785 0.946 -6.764 1.00 96.75 172 ALA A N 1
ATOM 1345 C CA . ALA A 1 172 ? 15.022 0.190 -6.590 1.00 96.75 172 ALA A CA 1
ATOM 1346 C C . ALA A 1 172 ? 15.736 -0.165 -7.911 1.00 96.75 172 ALA A C 1
ATOM 1348 O O . ALA A 1 172 ? 16.945 -0.378 -7.894 1.00 96.75 172 ALA A O 1
ATOM 1349 N N . ASN A 1 173 ? 15.035 -0.191 -9.054 1.00 95.25 173 ASN A N 1
ATOM 1350 C CA . ASN A 1 173 ? 15.646 -0.501 -10.356 1.00 95.25 173 ASN A CA 1
ATOM 1351 C C . ASN A 1 173 ? 16.289 0.723 -11.029 1.00 95.25 173 ASN A C 1
ATOM 1353 O O . ASN A 1 173 ? 17.166 0.579 -11.881 1.00 95.25 173 ASN A O 1
ATOM 1357 N N . PHE A 1 174 ? 15.846 1.941 -10.696 1.00 96.19 174 PHE A N 1
ATOM 1358 C CA . PHE A 1 174 ? 16.297 3.142 -11.402 1.00 96.19 174 PHE A CA 1
ATOM 1359 C C . PHE A 1 174 ? 17.774 3.507 -11.201 1.00 96.19 174 PHE A C 1
ATOM 1361 O O . PHE A 1 174 ? 18.352 4.005 -12.168 1.00 96.19 174 PHE A O 1
ATOM 1368 N N . PRO A 1 175 ? 18.426 3.272 -10.042 1.00 96.00 175 PRO A N 1
ATOM 1369 C CA . PRO A 1 175 ? 19.856 3.537 -9.892 1.00 96.00 175 PRO A CA 1
ATOM 1370 C C . PRO A 1 175 ? 20.714 2.871 -10.976 1.00 96.00 175 PRO A C 1
ATOM 1372 O O . PRO A 1 175 ? 21.537 3.551 -11.592 1.00 96.00 175 PRO A O 1
ATOM 1375 N N . ASP A 1 176 ? 20.464 1.593 -11.267 1.00 93.25 176 ASP A N 1
ATOM 1376 C CA . ASP A 1 176 ? 21.210 0.836 -12.279 1.00 93.25 176 ASP A CA 1
ATOM 1377 C C . ASP A 1 176 ? 20.871 1.304 -13.700 1.00 93.25 176 ASP A C 1
ATOM 1379 O O . ASP A 1 176 ? 21.771 1.530 -14.512 1.00 93.25 176 ASP A O 1
ATOM 1383 N N . ILE A 1 177 ? 19.586 1.540 -13.995 1.00 93.56 177 ILE A N 1
ATOM 1384 C CA . ILE A 1 177 ? 19.135 2.055 -15.302 1.00 93.56 177 ILE A CA 1
ATOM 1385 C C . ILE A 1 177 ? 19.784 3.416 -15.603 1.00 93.56 177 ILE A C 1
ATOM 1387 O O . ILE A 1 177 ? 20.319 3.635 -16.692 1.00 93.56 177 ILE A O 1
ATOM 1391 N N . ILE A 1 178 ? 19.776 4.330 -14.629 1.00 94.31 178 ILE A N 1
ATOM 1392 C CA . ILE A 1 178 ? 20.371 5.666 -14.755 1.00 94.31 178 ILE A CA 1
ATOM 1393 C C . ILE A 1 178 ? 21.892 5.568 -14.906 1.00 94.31 178 ILE A C 1
ATOM 1395 O O . ILE A 1 178 ? 22.480 6.319 -15.689 1.00 94.31 178 ILE A O 1
ATOM 1399 N N . HIS A 1 179 ? 22.539 4.655 -14.175 1.00 90.62 179 HIS A N 1
ATOM 1400 C CA . HIS A 1 179 ? 23.978 4.432 -14.279 1.00 90.62 179 HIS A CA 1
ATOM 1401 C C . HIS A 1 179 ? 24.384 3.999 -15.693 1.00 90.62 179 HIS A C 1
ATOM 1403 O O . HIS A 1 179 ? 25.290 4.600 -16.275 1.00 90.62 179 HIS A O 1
ATOM 1409 N N . VAL A 1 180 ? 23.671 3.027 -16.273 1.00 89.50 180 VAL A N 1
ATOM 1410 C CA . VAL A 1 180 ? 23.898 2.568 -17.653 1.00 89.50 180 VAL A CA 1
ATOM 1411 C C . VAL A 1 180 ? 23.715 3.715 -18.650 1.00 89.50 180 VAL A C 1
ATOM 1413 O O . VAL A 1 180 ? 24.579 3.926 -19.502 1.00 89.50 180 VAL A O 1
ATOM 1416 N N . GLN A 1 181 ? 22.644 4.504 -18.518 1.00 88.12 181 GLN A N 1
ATOM 1417 C CA . GLN A 1 181 ? 22.387 5.624 -19.428 1.00 88.12 181 GLN A CA 1
ATOM 1418 C C . GLN A 1 181 ? 23.502 6.676 -19.377 1.00 88.12 181 GLN A C 1
ATOM 1420 O O . GLN A 1 181 ? 24.012 7.079 -20.421 1.00 88.12 181 GLN A O 1
ATOM 1425 N N . LYS A 1 182 ? 23.933 7.091 -18.179 1.00 86.56 182 LYS A N 1
ATOM 1426 C CA . LYS A 1 182 ? 25.020 8.074 -18.031 1.00 86.56 182 LYS A CA 1
ATOM 1427 C C . LYS A 1 182 ? 26.359 7.558 -18.567 1.00 86.56 182 LYS A C 1
ATOM 1429 O O . LYS A 1 182 ? 27.097 8.327 -19.180 1.00 86.56 182 LYS A O 1
ATOM 1434 N N . GLY A 1 183 ? 26.667 6.272 -18.379 1.00 83.38 183 GLY A N 1
ATOM 1435 C CA . GLY A 1 183 ? 27.867 5.650 -18.953 1.00 83.38 183 GLY A CA 1
ATOM 1436 C C . GLY A 1 183 ? 27.882 5.677 -20.488 1.00 83.38 183 GLY A C 1
ATOM 1437 O O . GLY A 1 183 ? 28.919 5.959 -21.097 1.00 83.38 183 GLY A O 1
ATOM 1438 N N . ASN A 1 184 ? 26.723 5.459 -21.114 1.00 77.94 184 ASN A N 1
ATOM 1439 C CA . ASN A 1 184 ? 26.568 5.504 -22.570 1.00 77.94 184 ASN A CA 1
ATOM 1440 C C . ASN A 1 184 ? 26.647 6.936 -23.126 1.00 77.94 184 ASN A C 1
ATOM 1442 O O . ASN A 1 184 ? 27.297 7.169 -24.142 1.00 77.94 184 ASN A O 1
ATOM 1446 N N . THR A 1 185 ? 26.062 7.920 -22.439 1.00 66.50 185 THR A N 1
ATOM 1447 C CA . THR A 1 185 ? 26.168 9.332 -22.841 1.00 66.50 185 THR A CA 1
ATOM 1448 C C . THR A 1 185 ? 27.626 9.811 -22.833 1.00 66.50 185 THR A C 1
ATOM 1450 O O . THR A 1 185 ? 28.085 10.415 -23.801 1.00 66.50 185 THR A O 1
ATOM 1453 N N . LEU A 1 186 ? 28.398 9.473 -21.792 1.00 58.62 186 LEU A N 1
ATOM 1454 C CA . LEU A 1 186 ? 29.823 9.824 -21.695 1.00 58.62 186 LEU A CA 1
ATOM 1455 C C . LEU A 1 186 ? 30.669 9.221 -22.828 1.00 58.62 186 LEU A C 1
ATOM 1457 O O . LEU A 1 186 ? 31.592 9.866 -23.321 1.00 58.62 186 LEU A O 1
ATOM 1461 N N . THR A 1 187 ? 30.360 8.000 -23.268 1.00 62.09 187 THR A N 1
ATOM 1462 C CA . THR A 1 187 ? 31.079 7.354 -24.380 1.00 62.09 187 THR A CA 1
ATOM 1463 C C . THR A 1 187 ? 30.716 7.935 -25.746 1.00 62.09 187 THR A C 1
ATOM 1465 O O . THR A 1 187 ? 31.563 7.920 -26.638 1.00 62.09 187 THR A O 1
ATOM 1468 N N . CYS A 1 188 ? 29.512 8.490 -25.910 1.00 57.09 188 CYS A N 1
ATOM 1469 C CA . CYS A 1 188 ? 29.135 9.258 -27.099 1.00 57.09 188 CYS A CA 1
ATOM 1470 C C . CYS A 1 188 ? 29.819 10.631 -27.167 1.00 57.09 188 CYS A C 1
ATOM 1472 O O . CYS A 1 188 ? 30.135 11.070 -28.262 1.00 57.09 188 CYS A O 1
ATOM 1474 N N . PHE A 1 189 ? 30.080 11.289 -26.031 1.00 46.94 189 PHE A N 1
ATOM 1475 C CA . PHE A 1 189 ? 30.788 12.580 -25.997 1.00 46.94 189 PHE A CA 1
ATOM 1476 C C . PHE A 1 189 ? 32.311 12.474 -26.193 1.00 46.94 189 PHE A C 1
ATOM 1478 O O . PHE A 1 189 ? 32.958 13.471 -26.506 1.00 46.94 189 PHE A O 1
ATOM 1485 N N . LEU A 1 190 ? 32.898 11.292 -25.981 1.00 44.12 190 LEU A N 1
ATOM 1486 C CA . LEU A 1 190 ? 34.343 11.045 -26.110 1.00 44.12 190 LEU A CA 1
ATOM 1487 C C . LEU A 1 190 ? 34.764 10.493 -27.487 1.00 44.12 190 LEU A C 1
ATOM 1489 O O . LEU A 1 190 ? 35.951 10.230 -27.691 1.00 44.12 190 LEU A O 1
ATOM 1493 N N . LYS A 1 191 ? 33.819 10.296 -28.411 1.00 40.81 191 LYS A N 1
ATOM 1494 C CA . LYS A 1 191 ? 34.060 9.942 -29.819 1.00 40.81 191 LYS A CA 1
ATOM 1495 C C . LYS A 1 191 ? 33.721 11.118 -30.720 1.00 40.81 191 LYS A C 1
ATOM 1497 O O . LYS A 1 191 ? 34.434 11.264 -31.735 1.00 40.81 191 LYS A O 1
#

Radius of gyration: 30.17 Å; chains: 1; bounding box: 72×49×84 Å

Secondary structure (DSSP, 8-state):
-HHHHH-TTGGG-HHHHHHHHS-TT-HHHHHHHHHHHHT-SS-GGGGGGGPPPP-STT-PPPHHHHHHHHHHHHHHHHHHHHHHHHHHHHHHHHHHIIIIIIHHHHHHHHHHHHHHHHHHHTT--TTTHHHHHHHHHHHHHHHHHHHHHHHGGGTTHHHHHHHHHHHHHHHTTHHHHHHHHHHHHHHHHT-